Protein AF-A0A6I6DJ86-F1 (afdb_monomer_lite)

Organism: NCBI:txid2293317

Structure (mmCIF, N/CA/C/O backbone):
data_AF-A0A6I6DJ86-F1
#
_entry.id   AF-A0A6I6DJ86-F1
#
loop_
_atom_site.group_PDB
_atom_site.id
_atom_site.type_symbol
_atom_site.label_atom_id
_atom_site.label_alt_id
_atom_site.label_comp_id
_atom_site.label_asym_id
_atom_site.label_entity_id
_atom_site.label_seq_id
_atom_site.pdbx_PDB_ins_code
_atom_site.Cartn_x
_atom_site.Cartn_y
_atom_site.Cartn_z
_atom_site.occupancy
_atom_site.B_iso_or_equiv
_atom_site.auth_seq_id
_atom_site.auth_comp_id
_atom_site.auth_asym_id
_atom_site.auth_atom_id
_atom_site.pdbx_PDB_model_num
ATOM 1 N N . MET A 1 1 ? 23.741 -15.779 70.678 1.00 42.25 1 MET A N 1
ATOM 2 C CA . MET A 1 1 ? 23.681 -15.928 69.210 1.00 42.25 1 MET A CA 1
ATOM 3 C C . MET A 1 1 ? 22.698 -14.872 68.722 1.00 42.25 1 MET A C 1
ATOM 5 O O . MET A 1 1 ? 21.528 -14.976 69.059 1.00 42.25 1 MET A O 1
ATOM 9 N N . GLN A 1 2 ? 23.180 -13.781 68.122 1.00 41.78 2 GLN A N 1
ATOM 10 C CA . GLN A 1 2 ? 22.311 -12.721 67.593 1.00 41.78 2 GLN A CA 1
ATOM 11 C C . GLN A 1 2 ? 21.760 -13.195 66.244 1.00 41.78 2 GLN A C 1
ATOM 13 O O . GLN A 1 2 ? 22.535 -13.585 65.374 1.00 41.78 2 GLN A O 1
ATOM 18 N N . ILE A 1 3 ? 20.435 -13.225 66.109 1.00 53.03 3 ILE A N 1
ATOM 19 C CA . ILE A 1 3 ? 19.752 -13.490 64.839 1.00 53.03 3 ILE A CA 1
ATOM 20 C C . ILE A 1 3 ? 19.872 -12.190 64.032 1.00 53.03 3 ILE A C 1
ATOM 22 O O . ILE A 1 3 ? 19.485 -11.149 64.567 1.00 53.03 3 ILE A O 1
ATOM 26 N N . PRO A 1 4 ? 20.442 -12.191 62.816 1.00 52.38 4 PRO A N 1
ATOM 27 C CA . PRO A 1 4 ? 20.501 -10.973 62.023 1.00 52.38 4 PRO A CA 1
ATOM 28 C C . PRO A 1 4 ? 19.067 -10.568 61.675 1.00 52.38 4 PRO A C 1
ATOM 30 O O . PRO A 1 4 ? 18.260 -11.422 61.298 1.00 52.38 4 PRO A O 1
ATOM 33 N N . GLU A 1 5 ? 18.735 -9.286 61.838 1.00 57.62 5 GLU A N 1
ATOM 34 C CA . GLU A 1 5 ? 17.448 -8.764 61.383 1.00 57.62 5 GLU A CA 1
ATOM 35 C C . GLU A 1 5 ? 17.280 -9.106 59.902 1.00 57.62 5 GLU A C 1
ATOM 37 O O . GLU A 1 5 ? 18.139 -8.805 59.069 1.00 57.62 5 GLU A O 1
ATOM 42 N N . ALA A 1 6 ? 16.180 -9.785 59.579 1.00 57.53 6 ALA A N 1
ATOM 43 C CA . ALA A 1 6 ? 15.780 -9.988 58.203 1.00 57.53 6 ALA A CA 1
ATOM 44 C C . ALA A 1 6 ? 15.482 -8.604 57.619 1.00 57.53 6 ALA A C 1
ATOM 46 O O . ALA A 1 6 ? 14.417 -8.040 57.870 1.00 57.53 6 ALA A O 1
ATOM 47 N N . ASN A 1 7 ? 16.442 -8.048 56.878 1.00 61.56 7 ASN A N 1
ATOM 48 C CA . ASN A 1 7 ? 16.256 -6.852 56.066 1.00 61.56 7 ASN A CA 1
ATOM 49 C C . ASN A 1 7 ? 15.160 -7.153 55.036 1.00 61.56 7 ASN A C 1
ATOM 51 O O . ASN A 1 7 ? 15.430 -7.658 53.946 1.00 61.56 7 ASN A O 1
ATOM 55 N N . GLY A 1 8 ? 13.906 -6.917 55.424 1.00 62.72 8 GLY A N 1
ATOM 56 C CA . GLY A 1 8 ? 12.747 -7.076 54.561 1.00 62.72 8 GLY A CA 1
ATOM 57 C C . GLY A 1 8 ? 12.906 -6.205 53.321 1.00 62.72 8 GLY A C 1
ATOM 58 O O . GLY A 1 8 ? 13.442 -5.098 53.404 1.00 62.72 8 GLY A O 1
ATOM 59 N N . VAL A 1 9 ? 12.457 -6.719 52.174 1.00 69.81 9 VAL A N 1
ATOM 60 C CA . VAL A 1 9 ? 12.507 -6.021 50.884 1.00 69.81 9 VAL A CA 1
ATOM 61 C C . VAL A 1 9 ? 11.988 -4.588 51.070 1.00 69.81 9 VAL A C 1
ATOM 63 O O . VAL A 1 9 ? 10.835 -4.409 51.480 1.00 69.81 9 VAL A O 1
ATOM 66 N N . PRO A 1 10 ? 12.820 -3.560 50.823 1.00 77.81 10 PRO A N 1
ATOM 67 C CA . PRO A 1 10 ? 12.421 -2.180 51.026 1.00 77.81 10 PRO A CA 1
ATOM 68 C C . PRO A 1 10 ? 11.150 -1.837 50.248 1.00 77.81 10 PRO A C 1
ATOM 70 O O . PRO A 1 10 ? 11.055 -2.097 49.051 1.00 77.81 10 PRO A O 1
ATOM 73 N N . LYS A 1 11 ? 10.175 -1.203 50.909 1.00 74.00 11 LYS A N 1
ATOM 74 C CA . LYS A 1 11 ? 8.868 -0.878 50.305 1.00 74.00 11 LYS A CA 1
ATOM 75 C C . LYS A 1 11 ? 8.971 -0.021 49.033 1.00 74.00 11 LYS A C 1
ATOM 77 O O . LYS A 1 11 ? 8.081 -0.084 48.193 1.00 74.00 11 LYS A O 1
ATOM 82 N N . PHE A 1 12 ? 10.062 0.731 48.860 1.00 80.81 12 PHE A N 1
ATOM 83 C CA . PHE A 1 12 ? 10.316 1.507 47.642 1.00 80.81 12 PHE A CA 1
ATOM 84 C C . PHE A 1 12 ? 10.561 0.625 46.406 1.00 80.81 12 PHE A C 1
ATOM 86 O O . PHE A 1 12 ? 10.317 1.081 45.296 1.00 80.81 12 PHE A O 1
ATOM 93 N N . ILE A 1 13 ? 10.985 -0.636 46.576 1.00 81.00 13 ILE A N 1
ATOM 94 C CA . ILE A 1 13 ? 11.173 -1.575 45.460 1.00 81.00 13 ILE A CA 1
ATOM 95 C C . ILE A 1 13 ? 9.835 -1.882 44.787 1.00 81.00 13 ILE A C 1
ATOM 97 O O . ILE A 1 13 ? 9.776 -1.915 43.565 1.00 81.00 13 ILE A O 1
ATOM 101 N N . PHE A 1 14 ? 8.744 -2.013 45.548 1.00 81.31 14 PHE A N 1
ATOM 102 C CA . PHE A 1 14 ? 7.407 -2.164 44.963 1.00 81.31 14 PHE A CA 1
ATOM 103 C C . PHE A 1 14 ? 6.999 -0.937 44.141 1.00 81.31 14 PHE A C 1
ATOM 105 O O . PHE A 1 14 ? 6.400 -1.080 43.082 1.00 81.31 14 PHE A O 1
ATOM 112 N N . LEU A 1 15 ? 7.379 0.260 44.591 1.00 83.50 15 LEU A N 1
ATOM 113 C CA . LEU A 1 15 ? 7.117 1.512 43.882 1.00 83.50 15 LEU A CA 1
ATOM 114 C C . LEU A 1 15 ? 7.913 1.585 42.565 1.00 83.50 15 LEU A C 1
ATOM 116 O O . LEU A 1 15 ? 7.358 1.962 41.537 1.00 83.50 15 LEU A O 1
ATOM 120 N N . ILE A 1 16 ? 9.175 1.138 42.573 1.00 85.44 16 ILE A N 1
ATOM 121 C CA . ILE A 1 16 ? 10.004 1.005 41.364 1.00 85.44 16 ILE A CA 1
ATOM 122 C C . ILE A 1 16 ? 9.420 -0.043 40.410 1.00 85.44 16 ILE A C 1
ATOM 124 O O . ILE A 1 16 ? 9.312 0.232 39.226 1.00 85.44 16 ILE A O 1
ATOM 128 N N . ILE A 1 17 ? 9.000 -1.213 40.903 1.00 84.12 17 ILE A N 1
ATOM 129 C CA . ILE A 1 17 ? 8.396 -2.264 40.067 1.00 84.12 17 ILE A CA 1
ATOM 130 C C . ILE A 1 17 ? 7.137 -1.744 39.366 1.00 84.12 17 ILE A C 1
ATOM 132 O O . ILE A 1 17 ? 6.987 -1.953 38.167 1.00 84.12 17 ILE A O 1
ATOM 136 N N . ILE A 1 18 ? 6.261 -1.037 40.087 1.00 86.38 18 ILE A N 1
ATOM 137 C CA . ILE A 1 18 ? 5.053 -0.437 39.505 1.00 86.38 18 ILE A CA 1
ATOM 138 C C . ILE A 1 18 ? 5.423 0.604 38.440 1.00 86.38 18 ILE A C 1
ATOM 140 O O . ILE A 1 18 ? 4.842 0.584 37.360 1.00 86.38 18 ILE A O 1
ATOM 144 N N . LEU A 1 19 ? 6.407 1.471 38.702 1.00 87.50 19 LEU A N 1
ATOM 145 C CA . LEU A 1 19 ? 6.888 2.458 37.726 1.00 87.50 19 LEU A CA 1
ATOM 146 C C . LEU A 1 19 ? 7.493 1.807 36.478 1.00 87.50 19 LEU A C 1
ATOM 148 O O . LEU A 1 19 ? 7.203 2.242 35.368 1.00 87.50 19 LEU A O 1
ATOM 152 N N . THR A 1 20 ? 8.293 0.753 36.636 1.00 82.56 20 THR A N 1
ATOM 153 C CA . THR A 1 20 ? 8.882 0.024 35.508 1.00 82.56 20 THR A CA 1
ATOM 154 C C . THR A 1 20 ? 7.807 -0.695 34.700 1.00 82.56 20 THR A C 1
ATOM 156 O O . THR A 1 20 ? 7.826 -0.613 33.479 1.00 82.56 20 THR A O 1
ATOM 159 N N . LEU A 1 21 ? 6.838 -1.348 35.350 1.00 84.88 21 LEU A N 1
ATOM 160 C CA . LEU A 1 21 ? 5.718 -2.002 34.664 1.00 84.88 21 LEU A CA 1
ATOM 161 C C . LEU A 1 21 ? 4.846 -0.990 33.919 1.00 84.88 21 LEU A C 1
ATOM 163 O O . LEU A 1 21 ? 4.494 -1.233 32.770 1.00 84.88 21 LEU A O 1
ATOM 167 N N . ALA A 1 22 ? 4.547 0.158 34.531 1.00 79.69 22 ALA A N 1
ATOM 168 C CA . ALA A 1 22 ? 3.825 1.240 33.870 1.00 79.69 22 ALA A CA 1
ATOM 169 C C . ALA A 1 22 ? 4.616 1.806 32.679 1.00 79.69 22 ALA A C 1
ATOM 171 O O . ALA A 1 22 ? 4.036 2.060 31.626 1.00 79.69 22 ALA A O 1
ATOM 172 N N . GLY A 1 23 ? 5.938 1.949 32.811 1.00 76.31 23 GLY A N 1
ATOM 173 C CA . GLY A 1 23 ? 6.821 2.377 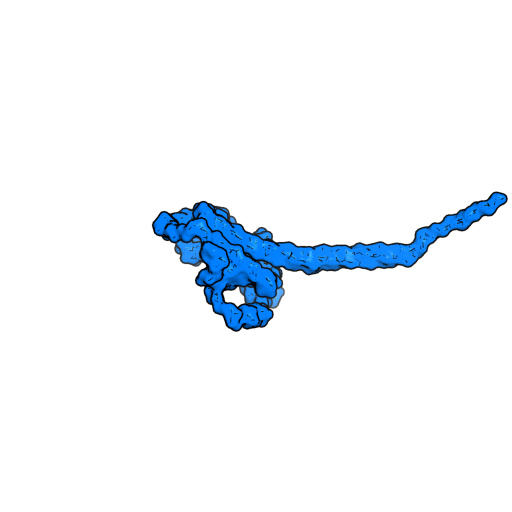31.726 1.00 76.31 23 GLY A CA 1
ATOM 174 C C . GLY A 1 23 ? 6.873 1.375 30.573 1.00 76.31 23 GLY A C 1
ATOM 175 O O . GLY A 1 23 ? 6.744 1.774 29.422 1.00 76.31 23 GLY A O 1
ATOM 176 N N . MET A 1 24 ? 6.993 0.078 30.870 1.00 72.75 24 MET A N 1
ATOM 177 C CA . MET A 1 24 ? 6.983 -0.990 29.863 1.00 72.75 24 MET A CA 1
ATOM 178 C C . MET A 1 24 ? 5.624 -1.105 29.173 1.00 72.75 24 MET A C 1
ATOM 180 O O . MET A 1 24 ? 5.586 -1.239 27.957 1.00 72.75 24 MET A O 1
ATOM 184 N N . PHE A 1 25 ? 4.524 -1.004 29.925 1.00 74.19 25 PHE A N 1
ATOM 185 C CA . PHE A 1 25 ? 3.177 -0.971 29.359 1.00 74.19 25 PHE A CA 1
ATOM 186 C C . PHE A 1 25 ? 3.021 0.229 28.426 1.00 74.19 25 PHE A C 1
ATOM 188 O O . PHE A 1 25 ? 2.696 0.055 27.266 1.00 74.19 25 PHE A O 1
ATOM 195 N N . THR A 1 26 ? 3.354 1.438 28.883 1.00 68.31 26 THR A N 1
ATOM 196 C CA . THR A 1 26 ? 3.258 2.647 28.046 1.00 68.31 26 THR A CA 1
ATOM 197 C C . THR A 1 26 ? 4.132 2.540 26.791 1.00 68.31 26 THR A C 1
ATOM 199 O O . THR A 1 26 ? 3.701 2.913 25.706 1.00 68.31 26 THR A O 1
ATOM 202 N N . TYR A 1 27 ? 5.347 2.003 26.915 1.00 68.00 27 TYR A N 1
ATOM 203 C CA . TYR A 1 27 ? 6.234 1.792 25.774 1.00 68.00 27 TYR A CA 1
ATOM 204 C C . TYR A 1 27 ? 5.640 0.804 24.760 1.00 68.00 27 TYR A C 1
ATOM 206 O O . TYR A 1 27 ? 5.561 1.125 23.578 1.00 68.00 27 TYR A O 1
ATOM 214 N N . ALA A 1 28 ? 5.163 -0.351 25.226 1.00 58.12 28 ALA A N 1
ATOM 215 C CA . ALA A 1 28 ? 4.562 -1.369 24.370 1.00 58.12 28 ALA A CA 1
ATOM 216 C C . ALA A 1 28 ? 3.297 -0.852 23.667 1.00 58.12 28 ALA A C 1
ATOM 218 O O . ALA A 1 28 ? 3.161 -0.977 22.455 1.00 58.12 28 ALA A O 1
ATOM 219 N N . THR A 1 29 ? 2.392 -0.220 24.416 1.00 60.44 29 THR A N 1
ATOM 220 C CA . THR A 1 29 ? 1.084 0.186 23.891 1.00 60.44 29 THR A CA 1
ATOM 221 C C . THR A 1 29 ? 1.164 1.388 22.949 1.00 60.44 29 THR A C 1
ATOM 223 O O . THR A 1 29 ? 0.339 1.493 22.051 1.00 60.44 29 THR A O 1
ATOM 226 N N . TYR A 1 30 ? 2.127 2.300 23.133 1.00 61.59 30 TYR A N 1
ATOM 227 C CA . TYR A 1 30 ? 2.170 3.551 22.360 1.00 61.59 30 TYR A CA 1
ATOM 228 C C . TYR A 1 30 ? 3.361 3.677 21.407 1.00 61.59 30 TYR A C 1
ATOM 230 O O . TYR A 1 30 ? 3.206 4.266 20.341 1.00 61.59 30 TYR A O 1
ATOM 238 N N . PHE A 1 31 ? 4.548 3.176 21.763 1.00 62.09 31 PHE A N 1
ATOM 239 C CA . PHE A 1 31 ? 5.745 3.335 20.925 1.00 62.09 31 PHE A CA 1
ATOM 240 C C . PHE A 1 31 ? 5.976 2.144 20.003 1.00 62.09 31 PHE A C 1
ATOM 242 O O . PHE A 1 31 ? 6.335 2.348 18.845 1.00 62.09 31 PHE A O 1
ATOM 249 N N . ASP A 1 32 ? 5.760 0.925 20.495 1.00 65.19 32 ASP A N 1
ATOM 250 C CA . ASP A 1 32 ? 5.871 -0.274 19.662 1.00 65.19 32 ASP A CA 1
ATOM 251 C C . ASP A 1 32 ? 4.731 -0.312 18.641 1.00 65.19 32 ASP A C 1
ATOM 253 O O . ASP A 1 32 ? 5.001 -0.424 17.454 1.00 65.19 32 ASP A O 1
ATOM 257 N N . ASN A 1 33 ? 3.481 -0.079 19.062 1.00 65.88 33 ASN A N 1
ATOM 258 C CA . ASN A 1 33 ? 2.332 -0.084 18.146 1.00 65.88 33 ASN A CA 1
ATOM 259 C C . ASN A 1 33 ? 2.463 0.935 17.003 1.00 65.88 33 ASN A C 1
ATOM 261 O O . ASN A 1 33 ? 2.352 0.548 15.847 1.00 65.88 33 ASN A O 1
ATOM 265 N N . LYS A 1 34 ? 2.821 2.196 17.287 1.00 70.44 34 LYS A N 1
ATOM 266 C CA . LYS A 1 34 ? 2.981 3.217 16.233 1.00 70.44 34 LYS A CA 1
ATOM 267 C C . LYS A 1 34 ? 4.117 2.911 15.257 1.00 70.44 34 LYS A C 1
ATOM 269 O O . LYS A 1 34 ? 4.019 3.223 14.072 1.00 70.44 34 LYS A O 1
ATOM 274 N N . GLN A 1 35 ? 5.214 2.324 15.741 1.00 77.06 35 GLN A N 1
ATOM 275 C CA . GLN A 1 35 ? 6.290 1.882 14.853 1.00 77.06 35 GLN A CA 1
ATOM 276 C C . GLN A 1 35 ? 5.895 0.640 14.057 1.00 77.06 35 GLN A C 1
ATOM 278 O O . GLN A 1 35 ? 6.247 0.545 12.886 1.00 77.06 35 GLN A O 1
ATOM 283 N N . VAL A 1 36 ? 5.146 -0.283 14.658 1.00 82.69 36 VAL A N 1
ATOM 284 C CA . VAL A 1 36 ? 4.611 -1.462 13.975 1.00 82.69 36 VAL A CA 1
ATOM 285 C C . VAL A 1 36 ? 3.646 -1.042 12.870 1.00 82.69 36 VAL A C 1
ATOM 287 O O . VAL A 1 36 ? 3.823 -1.483 11.743 1.00 82.69 36 VAL A O 1
ATOM 290 N N . GLU A 1 37 ? 2.686 -0.160 13.144 1.00 85.81 37 GLU A N 1
ATOM 291 C CA . GLU A 1 37 ? 1.752 0.391 12.149 1.00 85.81 37 GLU A CA 1
ATOM 292 C C . GLU A 1 37 ? 2.500 1.037 10.986 1.00 85.81 37 GLU A C 1
ATOM 294 O O . GLU A 1 37 ? 2.279 0.679 9.835 1.00 85.81 37 GLU A O 1
ATOM 299 N N . LYS A 1 38 ? 3.484 1.891 11.290 1.00 89.88 38 LYS A N 1
ATOM 300 C CA . LYS A 1 38 ? 4.342 2.511 10.276 1.00 89.88 38 LYS A CA 1
ATOM 301 C C . LYS A 1 38 ? 5.021 1.473 9.394 1.00 89.88 38 LYS A C 1
ATOM 303 O O . LYS A 1 38 ? 4.910 1.542 8.178 1.00 89.88 38 LYS A O 1
ATOM 308 N N . VAL A 1 39 ? 5.690 0.495 9.998 1.00 92.00 39 VAL A N 1
ATOM 309 C CA . VAL A 1 39 ? 6.376 -0.561 9.247 1.00 92.00 39 VAL A CA 1
ATOM 310 C C . VAL A 1 39 ? 5.388 -1.363 8.398 1.00 92.00 39 VAL A C 1
ATOM 312 O O . VAL A 1 39 ? 5.728 -1.728 7.281 1.00 92.00 39 VAL A O 1
ATOM 315 N N . ARG A 1 40 ? 4.166 -1.617 8.880 1.00 93.75 40 ARG A N 1
ATOM 316 C CA . ARG A 1 40 ? 3.133 -2.337 8.118 1.00 93.75 40 ARG A CA 1
ATOM 317 C C . ARG A 1 40 ? 2.657 -1.543 6.901 1.00 93.75 40 ARG A C 1
ATOM 319 O O . ARG A 1 40 ? 2.560 -2.127 5.824 1.00 93.75 40 ARG A O 1
ATOM 326 N N . SER A 1 41 ? 2.408 -0.244 7.048 1.00 95.25 41 SER A N 1
ATOM 327 C CA . SER A 1 41 ? 1.997 0.624 5.938 1.00 95.25 41 SER A CA 1
ATOM 328 C C . SER A 1 41 ? 3.099 0.737 4.882 1.00 95.25 41 SER A C 1
ATOM 330 O O . SER A 1 41 ? 2.845 0.560 3.693 1.00 95.25 41 SER A O 1
ATOM 332 N N . GLU A 1 42 ? 4.349 0.926 5.312 1.00 97.00 42 GLU A N 1
ATOM 333 C CA . GLU A 1 42 ? 5.516 0.941 4.418 1.00 97.00 42 GLU A CA 1
ATOM 334 C C . GLU A 1 42 ? 5.733 -0.421 3.734 1.00 97.00 42 GLU A C 1
ATOM 336 O O . GLU A 1 42 ? 6.078 -0.486 2.553 1.00 97.00 42 GLU A O 1
ATOM 341 N N . GLN A 1 43 ? 5.491 -1.524 4.449 1.00 94.69 43 GLN A N 1
ATOM 342 C CA . GLN A 1 43 ? 5.593 -2.872 3.895 1.00 94.69 43 GLN A CA 1
ATOM 343 C C . GLN A 1 43 ? 4.534 -3.132 2.822 1.00 94.69 43 GLN A C 1
ATOM 345 O O . GLN A 1 43 ? 4.865 -3.755 1.821 1.00 94.69 43 GLN A O 1
ATOM 350 N N . SER A 1 44 ? 3.305 -2.627 2.974 1.00 95.94 44 SER A N 1
ATOM 351 C CA . SER A 1 44 ? 2.257 -2.803 1.958 1.00 95.94 44 SER A CA 1
ATOM 352 C C . SER A 1 44 ? 2.662 -2.209 0.601 1.00 95.94 44 SER A C 1
ATOM 354 O O . SER A 1 44 ? 2.431 -2.834 -0.434 1.00 95.94 44 SER A O 1
ATOM 356 N N . ILE A 1 45 ? 3.365 -1.068 0.594 1.00 97.75 45 ILE A N 1
ATOM 357 C CA . ILE A 1 45 ? 3.930 -0.482 -0.634 1.00 97.75 45 ILE A CA 1
ATOM 358 C C . ILE A 1 45 ? 5.004 -1.390 -1.235 1.00 97.75 45 ILE A C 1
ATOM 360 O O . ILE A 1 45 ? 4.985 -1.682 -2.432 1.00 97.75 45 ILE A O 1
ATOM 364 N N . ASN A 1 46 ? 5.929 -1.871 -0.404 1.00 95.94 46 ASN A N 1
ATOM 365 C CA . ASN A 1 46 ? 6.991 -2.763 -0.862 1.00 95.94 46 ASN A CA 1
ATOM 366 C C . ASN A 1 46 ? 6.438 -4.077 -1.424 1.00 95.94 46 ASN A C 1
ATOM 368 O O . ASN A 1 46 ? 6.909 -4.531 -2.467 1.00 95.94 46 ASN A O 1
ATOM 372 N N . ASP A 1 47 ? 5.440 -4.669 -0.769 1.00 96.38 47 ASP A N 1
ATOM 373 C CA . ASP A 1 47 ? 4.790 -5.905 -1.204 1.00 96.38 47 ASP A CA 1
ATOM 374 C C . ASP A 1 47 ? 4.044 -5.692 -2.523 1.00 96.38 47 ASP A C 1
ATOM 376 O O . ASP A 1 47 ? 4.197 -6.498 -3.441 1.00 96.38 47 ASP A O 1
ATOM 380 N N . PHE A 1 48 ? 3.315 -4.578 -2.661 1.00 97.50 48 PHE A N 1
ATOM 381 C CA . PHE A 1 48 ? 2.627 -4.210 -3.897 1.00 97.50 48 PHE A CA 1
ATOM 382 C C . PHE A 1 48 ? 3.593 -4.097 -5.082 1.00 97.50 48 PHE A C 1
ATOM 384 O O . PHE A 1 48 ? 3.413 -4.784 -6.088 1.00 97.50 48 PHE A O 1
ATOM 391 N N . TYR A 1 49 ? 4.645 -3.278 -4.975 1.00 95.44 49 TYR A N 1
ATOM 392 C CA . TYR A 1 49 ? 5.570 -3.075 -6.093 1.00 95.44 49 TYR A CA 1
ATOM 393 C C . TYR A 1 49 ? 6.450 -4.290 -6.357 1.00 95.44 49 TYR A C 1
ATOM 395 O O . TYR A 1 49 ? 6.693 -4.625 -7.515 1.00 95.44 49 TYR A O 1
ATOM 403 N N . SER A 1 50 ? 6.881 -5.001 -5.312 1.00 93.56 50 SER A N 1
ATOM 404 C CA . SER A 1 50 ? 7.609 -6.260 -5.490 1.00 93.56 50 SER A CA 1
ATOM 405 C C . SER A 1 50 ? 6.754 -7.273 -6.244 1.00 93.56 50 SER A C 1
ATOM 407 O O . SER A 1 50 ? 7.247 -7.914 -7.170 1.00 93.56 50 SER A O 1
ATOM 409 N N . ALA A 1 51 ? 5.474 -7.404 -5.898 1.00 95.62 51 ALA A N 1
ATOM 410 C CA . ALA A 1 51 ? 4.550 -8.272 -6.614 1.00 95.62 51 ALA A CA 1
ATOM 411 C C . ALA A 1 51 ? 4.335 -7.806 -8.058 1.00 95.62 51 ALA A C 1
ATOM 413 O O . ALA A 1 51 ? 4.464 -8.606 -8.984 1.00 95.62 51 ALA A O 1
ATOM 414 N N . TYR A 1 52 ? 4.110 -6.508 -8.267 1.00 94.31 52 TYR A N 1
ATOM 415 C CA . TYR A 1 52 ? 3.908 -5.922 -9.590 1.00 94.31 52 TYR A CA 1
ATOM 416 C C . TYR A 1 52 ? 5.109 -6.161 -10.515 1.00 94.31 52 TYR A C 1
ATOM 418 O O . TYR A 1 52 ? 4.948 -6.655 -11.632 1.00 94.31 52 TYR A O 1
ATOM 426 N N . PHE A 1 53 ? 6.332 -5.920 -10.033 1.00 91.81 53 PHE A N 1
ATOM 427 C CA . PHE A 1 53 ? 7.556 -6.163 -10.802 1.00 91.81 53 PHE A CA 1
ATOM 428 C C . PHE A 1 53 ? 7.783 -7.647 -11.112 1.00 91.81 53 PHE A C 1
ATOM 430 O O . PHE A 1 53 ? 8.352 -7.979 -12.152 1.00 91.81 53 PHE A O 1
ATOM 437 N N . ASN A 1 54 ? 7.302 -8.543 -10.246 1.00 92.00 54 ASN A N 1
ATOM 438 C CA . ASN A 1 54 ? 7.355 -9.990 -10.452 1.00 92.00 54 ASN A CA 1
ATOM 439 C C . ASN A 1 54 ? 6.135 -10.556 -11.202 1.00 92.00 54 ASN A C 1
ATOM 441 O O . ASN A 1 54 ? 6.063 -11.771 -11.389 1.00 92.00 54 ASN A O 1
ATOM 445 N N . LYS A 1 55 ? 5.204 -9.702 -11.655 1.00 93.06 55 LYS A N 1
ATOM 446 C CA . LYS A 1 55 ? 3.935 -10.093 -12.293 1.00 93.06 55 LYS A CA 1
ATOM 447 C C . LYS A 1 55 ? 3.069 -11.026 -11.426 1.00 93.06 55 LYS A C 1
ATOM 449 O O . LYS A 1 55 ? 2.304 -11.834 -11.948 1.00 93.06 55 LYS A O 1
ATOM 454 N N . ASP A 1 56 ? 3.189 -10.919 -10.104 1.00 95.19 56 ASP A N 1
ATOM 455 C CA . ASP A 1 56 ? 2.326 -11.599 -9.135 1.00 95.19 56 ASP A CA 1
ATOM 456 C C . ASP A 1 56 ? 1.065 -10.757 -8.897 1.00 95.19 56 ASP A C 1
ATOM 458 O O . ASP A 1 56 ? 0.930 -10.037 -7.905 1.00 95.19 56 ASP A O 1
ATOM 462 N N . TYR A 1 57 ? 0.151 -10.797 -9.865 1.00 95.94 57 TYR A N 1
ATOM 463 C CA . TYR A 1 57 ? -1.029 -9.935 -9.858 1.00 95.94 57 TYR A CA 1
ATOM 464 C C . TYR A 1 57 ? -2.047 -10.290 -8.765 1.00 95.94 57 TYR A C 1
ATOM 466 O O . TYR A 1 57 ? -2.831 -9.428 -8.376 1.00 95.94 57 TYR A O 1
ATOM 474 N N . GLU A 1 58 ? -1.994 -11.506 -8.215 1.00 96.25 58 GLU A N 1
ATOM 475 C CA . GLU A 1 58 ? -2.781 -11.893 -7.039 1.00 96.25 58 GLU A CA 1
ATOM 476 C C . GLU A 1 58 ? -2.317 -11.107 -5.808 1.00 96.25 58 GLU A C 1
ATOM 478 O O . GLU A 1 58 ? -3.129 -10.486 -5.120 1.00 96.25 58 GLU A O 1
ATOM 483 N N . THR A 1 59 ? -1.004 -11.036 -5.568 1.00 96.38 59 THR A N 1
ATOM 484 C CA . THR A 1 59 ? -0.459 -10.227 -4.469 1.00 96.38 59 THR A CA 1
ATOM 485 C C . THR A 1 59 ? -0.635 -8.723 -4.714 1.00 96.38 59 THR A C 1
ATOM 487 O O . THR A 1 59 ? -0.890 -7.984 -3.759 1.00 96.38 59 THR A O 1
ATOM 490 N N . VAL A 1 60 ? -0.563 -8.255 -5.967 1.00 96.50 60 VAL A N 1
ATOM 491 C CA . VAL A 1 60 ? -0.889 -6.858 -6.331 1.00 96.50 60 VAL A CA 1
ATOM 492 C C . VAL A 1 60 ? -2.328 -6.534 -5.938 1.00 96.50 60 VAL A C 1
ATOM 494 O O . VAL A 1 60 ? -2.552 -5.613 -5.153 1.00 96.50 60 VAL A O 1
ATOM 497 N N . ALA A 1 61 ? -3.292 -7.316 -6.431 1.00 96.88 61 ALA A N 1
ATOM 498 C CA . ALA A 1 61 ? -4.707 -7.138 -6.127 1.00 96.88 61 ALA A CA 1
ATOM 499 C C . ALA A 1 61 ? -4.965 -7.236 -4.620 1.00 96.88 61 ALA A C 1
ATOM 501 O O . ALA A 1 61 ? -5.674 -6.411 -4.053 1.00 96.88 61 ALA A O 1
ATOM 502 N N . ASN A 1 62 ? -4.319 -8.177 -3.931 1.00 96.38 62 ASN A N 1
ATOM 503 C CA . ASN A 1 62 ? -4.473 -8.315 -2.493 1.00 96.38 62 ASN A CA 1
ATOM 504 C C . ASN A 1 62 ? -3.928 -7.109 -1.713 1.00 96.38 62 ASN A C 1
ATOM 506 O O . ASN A 1 62 ? -4.421 -6.867 -0.623 1.00 96.38 62 ASN A O 1
ATOM 510 N N . ASN A 1 63 ? -2.955 -6.344 -2.213 1.00 97.25 63 ASN A N 1
ATOM 511 C CA . ASN A 1 63 ? -2.474 -5.130 -1.533 1.00 97.25 63 ASN A CA 1
ATOM 512 C C . ASN A 1 63 ? -3.339 -3.890 -1.794 1.00 97.25 63 ASN A C 1
ATOM 514 O O . ASN A 1 63 ? -3.196 -2.886 -1.096 1.00 97.25 63 ASN A O 1
ATOM 518 N N . LEU A 1 64 ? -4.265 -3.963 -2.747 1.00 97.38 64 LEU A N 1
ATOM 519 C CA . LEU A 1 64 ? -5.214 -2.899 -3.038 1.00 97.38 64 LEU A CA 1
ATOM 520 C C . LEU A 1 64 ? -6.459 -3.010 -2.142 1.00 97.38 64 LEU A C 1
ATOM 522 O O . LEU A 1 64 ? -6.850 -4.086 -1.667 1.00 97.38 64 LEU A O 1
ATOM 526 N N . SER A 1 65 ? -7.083 -1.863 -1.890 1.00 97.19 65 SER A N 1
ATOM 527 C CA . SER A 1 65 ? -8.384 -1.781 -1.227 1.00 97.19 65 SER A CA 1
ATOM 528 C C . SER A 1 65 ? -9.492 -2.283 -2.154 1.00 97.19 65 SER A C 1
ATOM 530 O O . SER A 1 65 ? -9.476 -1.996 -3.355 1.00 97.19 65 SER A O 1
ATOM 532 N N . VAL A 1 66 ? -10.517 -2.944 -1.601 1.00 95.75 66 VAL A N 1
ATOM 533 C CA . VAL A 1 66 ? -11.721 -3.316 -2.376 1.00 95.75 66 VAL A CA 1
ATOM 534 C C . VAL A 1 66 ? -12.431 -2.099 -2.987 1.00 95.75 66 VAL A C 1
ATOM 536 O O . VAL A 1 66 ? -13.030 -2.189 -4.061 1.00 95.75 66 VAL A O 1
ATOM 539 N N . PHE A 1 67 ? -12.307 -0.926 -2.361 1.00 94.81 67 PHE A N 1
ATOM 540 C CA . PHE A 1 67 ? -12.860 0.339 -2.856 1.00 94.81 67 PHE A CA 1
ATOM 541 C C . PHE A 1 67 ? -12.101 0.891 -4.066 1.00 94.81 67 PHE A C 1
ATOM 543 O O . PHE A 1 67 ? -12.670 1.604 -4.895 1.00 94.81 67 PHE A O 1
ATOM 550 N N . TRP A 1 68 ? -10.813 0.566 -4.183 1.00 93.88 68 TRP A N 1
ATOM 551 C CA . TRP A 1 68 ? -10.027 0.891 -5.368 1.00 93.88 68 TRP A CA 1
ATOM 552 C C . TRP A 1 68 ? -10.292 -0.124 -6.481 1.00 93.88 68 TRP A C 1
ATOM 554 O O . TRP A 1 68 ? -10.586 0.256 -7.613 1.00 93.88 68 TRP A O 1
ATOM 564 N N . ILE A 1 69 ? -10.269 -1.414 -6.138 1.00 92.31 69 ILE A N 1
ATOM 565 C CA . ILE A 1 69 ? -10.468 -2.531 -7.068 1.00 92.31 69 ILE A CA 1
ATOM 566 C C . ILE A 1 69 ? -11.833 -2.467 -7.763 1.00 92.31 69 ILE A C 1
ATOM 568 O O . ILE A 1 69 ? -11.916 -2.628 -8.979 1.00 92.31 69 ILE A O 1
ATOM 572 N N . SER A 1 70 ? -12.902 -2.186 -7.016 1.00 91.62 70 SER A N 1
ATOM 573 C CA . SER A 1 70 ? -14.272 -2.120 -7.553 1.00 91.62 70 SER A CA 1
ATOM 574 C C . SER A 1 70 ? -14.449 -1.096 -8.681 1.00 91.62 70 SER A C 1
ATOM 576 O O . SER A 1 70 ? -15.372 -1.220 -9.483 1.00 91.62 70 SER A O 1
ATOM 578 N N . ARG A 1 71 ? -13.533 -0.126 -8.830 1.00 87.88 71 ARG A N 1
ATOM 579 C CA . ARG A 1 71 ? -13.513 0.818 -9.963 1.00 87.88 71 ARG A CA 1
ATOM 580 C C . ARG A 1 71 ? -13.264 0.123 -11.310 1.00 87.88 71 ARG A C 1
ATOM 582 O O . ARG A 1 71 ? -13.641 0.671 -12.345 1.00 87.88 71 ARG A O 1
ATOM 589 N N . PHE A 1 72 ? -12.649 -1.060 -11.297 1.00 85.56 72 PHE A N 1
ATOM 590 C CA . PHE A 1 72 ? -12.350 -1.874 -12.480 1.00 85.56 72 PHE A CA 1
ATOM 591 C C . PHE A 1 72 ? -13.360 -2.999 -12.713 1.00 85.56 72 PHE A C 1
ATOM 593 O O . PHE A 1 72 ? -13.364 -3.581 -13.796 1.00 85.56 72 PHE A O 1
ATOM 600 N N . LEU A 1 73 ? -14.220 -3.275 -11.729 1.00 91.56 73 LEU A N 1
ATOM 601 C CA . LEU A 1 73 ? -15.177 -4.376 -11.751 1.00 91.56 73 LEU A CA 1
ATOM 602 C C . LEU A 1 73 ? -16.614 -3.816 -11.704 1.00 91.56 73 LEU A C 1
ATOM 604 O O . LEU A 1 73 ? -17.223 -3.723 -10.631 1.00 91.56 73 LEU A O 1
ATOM 608 N N . PRO A 1 74 ? -17.161 -3.359 -12.850 1.00 88.31 74 PRO A N 1
ATOM 609 C CA . PRO A 1 74 ? -18.463 -2.691 -12.919 1.00 88.31 74 PRO A CA 1
ATOM 610 C C . PRO A 1 74 ? -19.640 -3.521 -12.380 1.00 88.31 74 PRO A C 1
ATOM 612 O O . PRO A 1 74 ? -20.662 -2.950 -12.000 1.00 88.31 74 PRO A O 1
ATOM 615 N N . GLU A 1 75 ? -19.525 -4.845 -12.328 1.00 89.81 75 GLU A N 1
ATOM 616 C CA . GLU A 1 75 ? -20.495 -5.757 -11.717 1.00 89.81 75 GLU A CA 1
ATOM 617 C C . GLU A 1 75 ? -20.640 -5.553 -10.197 1.00 89.81 75 GLU A C 1
ATOM 619 O O . GLU A 1 75 ? -21.733 -5.748 -9.663 1.00 89.81 75 GLU A O 1
ATOM 624 N N . TYR A 1 76 ? -19.602 -5.051 -9.520 1.00 91.44 76 TYR A N 1
ATOM 625 C CA . TYR A 1 76 ? -19.617 -4.747 -8.084 1.00 91.44 76 TYR A CA 1
ATOM 626 C C . TYR A 1 76 ? -20.020 -3.299 -7.776 1.00 91.44 76 TYR A C 1
ATOM 628 O O . TYR A 1 76 ? -20.186 -2.941 -6.614 1.00 91.44 76 TYR A O 1
ATOM 636 N N . ALA A 1 77 ? -20.257 -2.460 -8.792 1.00 86.94 77 ALA A N 1
ATOM 637 C CA . ALA A 1 77 ? -20.546 -1.030 -8.619 1.00 86.94 77 ALA A CA 1
ATOM 638 C C . ALA A 1 77 ? -21.848 -0.724 -7.851 1.00 86.94 77 ALA A C 1
ATOM 640 O O . ALA A 1 77 ? -22.100 0.426 -7.494 1.00 86.94 77 ALA A O 1
ATOM 641 N N . THR A 1 78 ? -22.703 -1.729 -7.647 1.00 89.62 78 THR A N 1
ATOM 642 C CA . THR A 1 78 ? -23.966 -1.594 -6.899 1.00 89.62 78 THR A CA 1
ATOM 643 C C . THR A 1 78 ? -23.899 -2.131 -5.475 1.00 89.62 78 THR A C 1
ATOM 645 O O . THR A 1 78 ? -24.869 -1.954 -4.738 1.00 89.62 78 THR A O 1
ATOM 648 N N . LEU A 1 79 ? -22.787 -2.770 -5.095 1.00 93.06 79 LEU A N 1
ATOM 649 C CA . LEU A 1 79 ? -22.598 -3.276 -3.743 1.00 93.06 79 LEU A CA 1
ATOM 650 C C . LEU A 1 79 ? -22.349 -2.133 -2.763 1.00 93.06 79 LEU A C 1
ATOM 652 O O . LEU A 1 79 ? -21.748 -1.109 -3.099 1.00 93.06 79 LEU A O 1
ATOM 656 N N . THR A 1 80 ? -22.810 -2.322 -1.533 1.00 93.06 80 THR A N 1
ATOM 657 C CA . THR A 1 80 ? -22.475 -1.430 -0.422 1.00 93.06 80 THR A CA 1
ATOM 658 C C . THR A 1 80 ? -21.020 -1.632 0.024 1.00 93.06 80 THR A C 1
ATOM 660 O O . THR A 1 80 ? -20.415 -2.661 -0.291 1.00 93.06 80 THR A O 1
ATOM 663 N N . PRO A 1 81 ? -20.437 -0.694 0.795 1.00 92.88 81 PRO A N 1
ATOM 664 C CA . PRO A 1 81 ? -19.096 -0.873 1.348 1.00 92.88 81 PRO A CA 1
ATOM 665 C C . PRO A 1 81 ? -18.912 -2.173 2.146 1.00 92.88 81 PRO A C 1
ATOM 667 O O . PRO A 1 81 ? -17.944 -2.899 1.925 1.00 92.88 81 PRO A O 1
ATOM 670 N N . GLU A 1 82 ? -19.879 -2.524 2.998 1.00 92.44 82 GLU A N 1
ATOM 671 C CA . GLU A 1 82 ? -19.864 -3.776 3.767 1.00 92.44 82 GLU A CA 1
ATOM 672 C C . GLU A 1 82 ? -19.871 -5.012 2.857 1.00 92.44 82 GLU A C 1
ATOM 674 O O . GLU A 1 82 ? -19.149 -5.978 3.102 1.00 92.44 82 GLU A O 1
ATOM 679 N N . GLU A 1 83 ? -20.671 -4.984 1.788 1.00 93.88 83 GLU A N 1
ATOM 680 C CA . GLU A 1 83 ? -20.739 -6.072 0.814 1.00 93.88 83 GLU A CA 1
ATOM 681 C C . GLU A 1 83 ? -19.432 -6.199 0.017 1.00 93.88 83 GLU A C 1
ATOM 683 O O . GLU A 1 83 ? -19.004 -7.318 -0.259 1.00 93.88 83 GLU A O 1
ATOM 688 N N . LEU A 1 84 ? -18.763 -5.090 -0.316 1.00 94.62 84 LEU A N 1
ATOM 689 C CA . LEU A 1 84 ? -17.443 -5.117 -0.957 1.00 94.62 84 LEU A CA 1
ATOM 690 C C . LEU A 1 84 ? -16.399 -5.779 -0.049 1.00 94.62 84 LEU A C 1
ATOM 692 O O . LEU A 1 84 ? -15.676 -6.668 -0.493 1.00 94.62 84 LEU A O 1
ATOM 696 N N . ILE A 1 85 ? -16.353 -5.405 1.231 1.00 93.88 85 ILE A N 1
ATOM 697 C CA . ILE A 1 85 ? -15.431 -6.010 2.206 1.00 93.88 85 ILE A CA 1
ATOM 698 C C . ILE A 1 85 ? -15.745 -7.503 2.389 1.00 93.88 85 ILE A C 1
ATOM 700 O O . ILE A 1 85 ? -14.839 -8.338 2.396 1.00 93.88 85 ILE A O 1
ATOM 704 N N . ALA A 1 86 ? -17.027 -7.864 2.496 1.00 93.19 86 ALA A N 1
ATOM 705 C CA . ALA A 1 86 ? -17.454 -9.250 2.674 1.00 93.19 86 ALA A CA 1
ATOM 706 C C . ALA A 1 86 ? -17.091 -10.150 1.478 1.00 93.19 86 ALA A C 1
ATOM 708 O O . ALA A 1 86 ? -16.813 -11.333 1.675 1.00 93.19 86 ALA A O 1
ATOM 709 N N . ASN A 1 87 ? -17.060 -9.595 0.262 1.00 94.38 87 ASN A N 1
ATOM 710 C CA . ASN A 1 87 ? -16.707 -10.308 -0.969 1.00 94.38 87 ASN A CA 1
ATOM 711 C C . ASN A 1 87 ? -15.246 -10.090 -1.404 1.00 94.38 87 ASN A C 1
ATOM 713 O O . ASN A 1 87 ? -14.903 -10.345 -2.558 1.00 94.38 87 ASN A O 1
ATOM 717 N N . ARG A 1 88 ? -14.362 -9.640 -0.498 1.00 94.31 88 ARG A N 1
ATOM 718 C CA . ARG A 1 88 ? -12.959 -9.320 -0.817 1.00 94.31 88 ARG A CA 1
ATOM 719 C C . ARG A 1 88 ? -12.238 -10.424 -1.590 1.00 94.31 88 ARG A C 1
ATOM 721 O O . ARG A 1 88 ? -11.513 -10.117 -2.527 1.00 94.31 88 ARG A O 1
ATOM 728 N N . GLU A 1 89 ? -12.387 -11.684 -1.183 1.00 94.69 89 GLU A N 1
ATOM 729 C CA . GLU A 1 89 ? -11.669 -12.807 -1.809 1.00 94.69 89 GLU A CA 1
ATOM 730 C C . GLU A 1 89 ? -12.007 -12.937 -3.303 1.00 94.69 89 GLU A C 1
ATOM 732 O O . GLU A 1 89 ? -11.106 -13.077 -4.127 1.00 94.69 89 GLU A O 1
ATOM 737 N N . GLU A 1 90 ? -13.289 -12.814 -3.655 1.00 95.44 90 GLU A N 1
ATOM 738 C CA . GLU A 1 90 ? -13.763 -12.872 -5.042 1.00 95.44 90 GLU A CA 1
ATOM 739 C C . GLU A 1 90 ? -13.301 -11.643 -5.837 1.00 95.44 90 GLU A C 1
ATOM 741 O O . GLU A 1 90 ? -12.709 -11.784 -6.906 1.00 95.44 90 GLU A O 1
ATOM 746 N N . LEU A 1 91 ? -13.449 -10.444 -5.259 1.00 94.81 91 LEU A N 1
ATOM 747 C CA . LEU A 1 91 ? -12.980 -9.184 -5.849 1.00 94.81 91 LEU A CA 1
ATOM 748 C C . LEU A 1 91 ? -11.481 -9.203 -6.165 1.00 94.81 91 LEU A C 1
ATOM 750 O O . LEU A 1 91 ? -11.069 -8.762 -7.233 1.00 94.81 91 LEU A O 1
ATOM 754 N N . VAL A 1 92 ? -10.657 -9.694 -5.237 1.00 95.44 92 VAL A N 1
ATOM 755 C CA . VAL A 1 92 ? -9.201 -9.774 -5.412 1.00 95.44 92 VAL A CA 1
ATOM 756 C C . VAL A 1 92 ? -8.845 -10.741 -6.539 1.00 95.44 92 VAL A C 1
ATOM 758 O O . VAL A 1 92 ? -7.991 -10.411 -7.361 1.00 95.44 92 VAL A O 1
ATOM 761 N N . ALA A 1 93 ? -9.507 -11.899 -6.609 1.00 95.94 93 ALA A N 1
ATOM 762 C CA . ALA A 1 93 ? -9.268 -12.875 -7.667 1.00 95.94 93 ALA A CA 1
ATOM 763 C C . ALA A 1 93 ? -9.623 -12.311 -9.053 1.00 95.94 93 ALA A C 1
ATOM 765 O O . ALA A 1 93 ? -8.807 -12.371 -9.971 1.00 95.94 93 ALA A O 1
ATOM 766 N N . GLU A 1 94 ? -10.798 -11.696 -9.197 1.00 96.00 94 GLU A N 1
ATOM 767 C CA . GLU A 1 94 ? -11.216 -11.095 -10.468 1.00 96.00 94 GLU A CA 1
ATOM 768 C C . GLU A 1 94 ? -10.339 -9.904 -10.870 1.00 96.00 94 GLU A C 1
ATOM 770 O O . GLU A 1 94 ? -9.969 -9.750 -12.036 1.00 96.00 94 GLU A O 1
ATOM 775 N N . ALA A 1 95 ? -9.946 -9.071 -9.906 1.00 95.12 95 ALA A N 1
ATOM 776 C CA . ALA A 1 95 ? -9.049 -7.954 -10.160 1.00 95.12 95 ALA A CA 1
ATOM 777 C C . ALA A 1 95 ? -7.673 -8.413 -10.634 1.00 95.12 95 ALA A C 1
ATOM 779 O O . ALA A 1 95 ? -7.106 -7.789 -11.528 1.00 95.12 95 ALA A O 1
ATOM 780 N N . ALA A 1 96 ? -7.143 -9.500 -10.069 1.00 96.12 96 ALA A N 1
ATOM 781 C CA . ALA A 1 96 ? -5.875 -10.071 -10.503 1.00 96.12 96 ALA A CA 1
ATOM 782 C C . ALA A 1 96 ? -5.924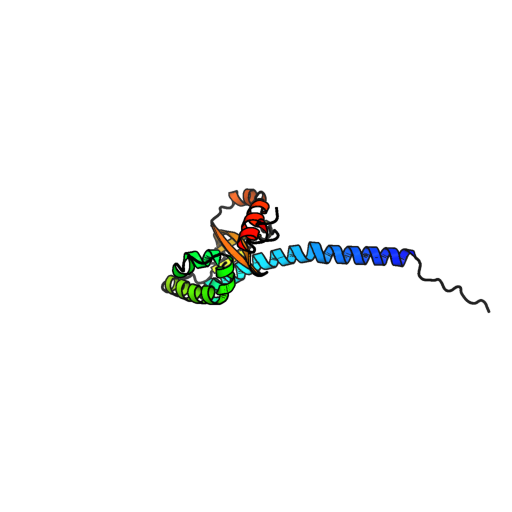 -10.476 -11.985 1.00 96.12 96 ALA A C 1
ATOM 784 O O . ALA A 1 96 ? -4.999 -10.151 -12.731 1.00 96.12 96 ALA A O 1
ATOM 785 N N . ASP A 1 97 ? -7.022 -11.095 -12.433 1.00 95.44 97 ASP A N 1
ATOM 786 C CA . ASP A 1 97 ? -7.229 -11.468 -13.838 1.00 95.44 97 ASP A CA 1
ATOM 787 C C . ASP A 1 97 ? -7.332 -10.237 -14.756 1.00 95.44 97 ASP A C 1
ATOM 789 O O . ASP A 1 97 ? -6.747 -10.207 -15.848 1.00 95.44 97 ASP A O 1
ATOM 793 N N . VAL A 1 98 ? -8.041 -9.192 -14.314 1.00 94.00 98 VAL A N 1
ATOM 794 C CA . VAL A 1 98 ? -8.157 -7.926 -15.056 1.00 94.00 98 VAL A CA 1
ATOM 795 C C . VAL A 1 98 ? -6.800 -7.231 -15.170 1.00 94.00 98 VAL A C 1
ATOM 797 O O . VAL A 1 98 ? -6.409 -6.838 -16.269 1.00 94.00 98 VAL A O 1
ATOM 800 N N . ILE A 1 99 ? -6.054 -7.117 -14.068 1.00 92.88 99 ILE A N 1
ATOM 801 C CA . ILE A 1 99 ? -4.716 -6.513 -14.050 1.00 92.88 99 ILE A CA 1
ATOM 802 C C . ILE A 1 99 ? -3.772 -7.316 -14.948 1.00 92.88 99 ILE A C 1
ATOM 804 O O . ILE A 1 99 ? -3.095 -6.731 -15.790 1.00 92.88 99 ILE A O 1
ATOM 808 N N . ALA A 1 100 ? -3.771 -8.648 -14.842 1.00 93.88 100 ALA A N 1
ATOM 809 C CA . ALA A 1 100 ? -2.951 -9.513 -15.687 1.00 93.88 100 ALA A CA 1
ATOM 810 C C . ALA A 1 100 ? -3.240 -9.311 -17.181 1.00 93.88 100 ALA A C 1
ATOM 812 O O . ALA A 1 100 ? -2.315 -9.299 -17.992 1.00 93.88 100 ALA A O 1
ATOM 813 N N . SER A 1 101 ? -4.513 -9.116 -17.535 1.00 92.94 101 SER A N 1
ATOM 814 C CA . SER A 1 101 ? -4.939 -8.859 -18.914 1.00 92.94 101 SER A CA 1
ATOM 815 C C . SER A 1 101 ? -4.501 -7.479 -19.416 1.00 92.94 101 SER A C 1
ATOM 817 O O . SER A 1 101 ? -4.113 -7.339 -20.573 1.00 92.94 101 SER A O 1
ATOM 819 N N . ILE A 1 102 ? -4.546 -6.449 -18.564 1.00 90.06 102 ILE A N 1
ATOM 820 C CA . ILE A 1 102 ? -4.083 -5.091 -18.904 1.00 90.06 102 ILE A CA 1
ATOM 821 C C . ILE A 1 102 ? -2.558 -5.066 -19.084 1.00 90.06 102 ILE A C 1
ATOM 823 O O . ILE A 1 102 ? -2.045 -4.394 -19.978 1.00 90.06 102 ILE A O 1
ATOM 827 N N . GLU A 1 103 ? -1.843 -5.823 -18.256 1.00 90.88 103 GLU A N 1
ATOM 828 C CA . GLU A 1 103 ? -0.381 -5.844 -18.185 1.00 90.88 103 GLU A CA 1
ATOM 829 C C . GLU A 1 103 ? 0.277 -6.910 -19.086 1.00 90.88 103 GLU A C 1
ATOM 831 O O . GLU A 1 103 ? 1.505 -7.065 -19.069 1.00 90.88 103 GLU A O 1
ATOM 836 N N . GLU A 1 104 ? -0.508 -7.639 -19.894 1.00 89.50 104 GLU A N 1
ATOM 837 C CA . GLU A 1 104 ? -0.030 -8.739 -20.751 1.00 89.50 104 GLU A CA 1
ATOM 838 C C . GLU A 1 104 ? 1.107 -8.279 -21.680 1.00 89.50 104 GLU A C 1
ATOM 840 O O . GLU A 1 104 ? 2.161 -8.919 -21.761 1.00 89.50 104 GLU A O 1
ATOM 845 N N . ASP A 1 105 ? 0.923 -7.114 -22.304 1.00 86.69 105 ASP A N 1
ATOM 846 C CA . ASP A 1 105 ? 1.863 -6.521 -23.257 1.00 86.69 105 ASP A CA 1
ATOM 847 C C . ASP A 1 105 ? 2.866 -5.550 -22.607 1.00 86.69 105 ASP A C 1
ATOM 849 O O . ASP A 1 105 ? 3.691 -4.947 -23.306 1.00 86.69 105 ASP A O 1
ATOM 853 N N . ASN A 1 106 ? 2.823 -5.373 -21.281 1.00 83.00 106 ASN A N 1
ATOM 854 C CA . ASN A 1 106 ? 3.702 -4.421 -20.615 1.00 83.00 106 ASN A CA 1
ATOM 855 C C . ASN A 1 106 ? 5.102 -5.011 -20.384 1.00 83.00 106 ASN A C 1
ATOM 857 O O . ASN A 1 106 ? 5.297 -6.070 -19.763 1.00 83.00 106 ASN A O 1
ATOM 861 N N . TYR A 1 107 ? 6.099 -4.284 -20.889 1.00 79.19 107 TYR A N 1
ATOM 862 C CA . TYR A 1 107 ? 7.513 -4.586 -20.725 1.00 79.19 107 TYR A CA 1
ATOM 863 C C . TYR A 1 107 ? 8.087 -3.704 -19.624 1.00 79.19 107 TYR A C 1
ATOM 865 O O . TYR A 1 107 ? 8.373 -2.527 -19.836 1.00 79.19 107 TYR A O 1
ATOM 873 N N . LEU A 1 108 ? 8.295 -4.303 -18.455 1.00 79.94 108 LEU A N 1
ATOM 874 C CA . LEU A 1 108 ? 8.985 -3.649 -17.352 1.00 79.94 108 LEU A CA 1
ATOM 875 C C . LEU A 1 108 ? 10.494 -3.594 -17.628 1.00 79.94 108 LEU A C 1
ATOM 877 O O . LEU A 1 108 ? 11.073 -4.531 -18.189 1.00 79.94 108 LEU A O 1
ATOM 881 N N . ALA A 1 109 ? 11.130 -2.491 -17.228 1.00 75.06 109 ALA A N 1
ATOM 882 C CA . ALA A 1 109 ? 12.583 -2.372 -17.241 1.00 75.06 109 ALA A CA 1
ATOM 883 C C . ALA A 1 109 ? 13.225 -3.471 -16.373 1.00 75.06 109 ALA A C 1
ATOM 885 O O . ALA A 1 109 ? 12.612 -3.993 -15.443 1.00 75.06 109 ALA A O 1
ATOM 886 N N . ALA A 1 110 ? 14.474 -3.835 -16.679 1.00 68.12 110 ALA A N 1
ATOM 887 C CA . ALA A 1 110 ? 15.131 -4.984 -16.049 1.00 68.12 110 ALA A CA 1
ATOM 888 C C . ALA A 1 110 ? 15.388 -4.802 -14.540 1.00 68.12 110 ALA A C 1
ATOM 890 O O . ALA A 1 110 ? 15.547 -5.794 -13.828 1.00 68.12 110 ALA A O 1
ATOM 891 N N . THR A 1 111 ? 15.434 -3.556 -14.062 1.00 86.44 111 THR A N 1
ATOM 892 C CA . THR A 1 111 ? 15.799 -3.219 -12.684 1.00 86.44 111 THR A CA 1
ATOM 893 C C . THR A 1 111 ? 14.947 -2.061 -12.179 1.00 86.44 111 THR A C 1
ATOM 895 O O . THR A 1 111 ? 15.351 -0.901 -12.228 1.00 86.44 111 THR A O 1
ATOM 898 N N . LEU A 1 112 ? 13.752 -2.401 -11.695 1.00 90.50 112 LEU A N 1
ATOM 899 C CA . LEU A 1 112 ? 12.862 -1.490 -10.981 1.00 90.50 112 LEU A CA 1
ATOM 900 C C . LEU A 1 112 ? 12.979 -1.701 -9.470 1.00 90.50 112 LEU A C 1
ATOM 902 O O . LEU A 1 112 ? 13.279 -2.802 -9.002 1.00 90.50 112 LEU A O 1
ATOM 906 N N . GLY A 1 113 ? 12.743 -0.641 -8.708 1.00 92.81 113 GLY A N 1
ATOM 907 C CA . GLY A 1 113 ? 12.733 -0.673 -7.254 1.00 92.81 113 GLY A CA 1
ATOM 908 C C . GLY A 1 113 ? 11.870 0.436 -6.677 1.00 92.81 113 GLY A C 1
ATOM 909 O O . GLY A 1 113 ? 11.449 1.346 -7.390 1.00 92.81 113 GLY A O 1
ATOM 910 N N . VAL A 1 114 ? 11.628 0.347 -5.376 1.00 95.56 114 VAL A N 1
ATOM 911 C CA . VAL A 1 114 ? 10.958 1.389 -4.604 1.00 95.56 114 VAL A CA 1
ATOM 912 C C . VAL A 1 114 ? 11.784 1.682 -3.363 1.00 95.56 114 VAL A C 1
ATOM 914 O O . VAL A 1 114 ? 12.322 0.756 -2.755 1.00 95.56 114 VAL A O 1
ATOM 917 N N . ASP A 1 115 ? 11.904 2.961 -3.016 1.00 96.06 115 ASP A N 1
ATOM 918 C CA . ASP A 1 115 ? 12.514 3.412 -1.767 1.00 96.06 115 ASP A CA 1
ATOM 919 C C . ASP A 1 115 ? 11.497 4.216 -0.959 1.00 96.06 115 ASP A C 1
ATOM 921 O O . ASP A 1 115 ? 11.019 5.263 -1.396 1.00 96.06 115 ASP A O 1
ATOM 925 N N . VAL A 1 116 ? 11.118 3.699 0.207 1.00 96.81 116 VAL A N 1
ATOM 926 C CA . VAL A 1 116 ? 10.111 4.333 1.057 1.00 96.81 116 VAL A CA 1
ATOM 927 C C . VAL A 1 116 ? 10.769 5.420 1.896 1.00 96.81 116 VAL A C 1
ATOM 929 O O . VAL A 1 116 ? 11.681 5.166 2.682 1.00 96.81 116 VAL A O 1
ATOM 932 N N . LEU A 1 117 ? 10.260 6.645 1.781 1.00 95.88 117 LEU A N 1
ATOM 933 C CA . LEU A 1 117 ? 10.753 7.788 2.532 1.00 95.88 117 LEU A CA 1
ATOM 934 C C . LEU A 1 117 ? 10.076 7.837 3.905 1.00 95.88 117 LEU A C 1
ATOM 936 O O . LEU A 1 117 ? 9.198 8.663 4.161 1.00 95.88 117 LEU A O 1
ATOM 940 N N . SER A 1 118 ? 10.511 6.958 4.813 1.00 93.62 118 SER A N 1
ATOM 941 C CA . SER A 1 118 ? 9.872 6.750 6.118 1.00 93.62 118 SER A CA 1
ATOM 942 C C . SER A 1 118 ? 9.692 8.026 6.953 1.00 93.62 118 SER A C 1
ATOM 944 O O . SER A 1 118 ? 8.858 8.066 7.854 1.00 93.62 118 SER A O 1
ATOM 946 N N . GLU A 1 119 ? 10.483 9.077 6.733 1.00 92.88 119 GLU A N 1
ATOM 947 C CA . GLU A 1 119 ? 10.339 10.356 7.444 1.00 92.88 119 GLU A CA 1
ATOM 948 C C . GLU A 1 119 ? 9.043 11.116 7.106 1.00 92.88 119 GLU A C 1
ATOM 950 O O . GLU A 1 119 ? 8.602 11.932 7.914 1.00 92.88 119 GLU A O 1
ATOM 955 N N . TYR A 1 120 ? 8.410 10.804 5.971 1.00 94.50 120 TYR A N 1
ATOM 956 C CA . TYR A 1 120 ? 7.127 11.372 5.545 1.00 94.50 120 TYR A CA 1
ATOM 957 C C . TYR A 1 120 ? 5.940 10.437 5.791 1.00 94.50 120 TYR A C 1
ATOM 959 O O . TYR A 1 120 ? 4.800 10.845 5.571 1.00 94.50 120 TYR A O 1
ATOM 967 N N . THR A 1 121 ? 6.180 9.210 6.263 1.00 94.62 121 THR A N 1
ATOM 968 C CA . THR A 1 121 ? 5.099 8.281 6.596 1.00 94.62 121 THR A CA 1
ATOM 969 C C . THR A 1 121 ? 4.315 8.782 7.802 1.00 94.62 121 THR A C 1
ATOM 971 O O . THR A 1 121 ? 4.884 9.050 8.868 1.00 94.62 121 THR A O 1
ATOM 974 N N . LYS A 1 122 ? 2.995 8.838 7.653 1.00 93.88 122 LYS A N 1
ATOM 975 C CA . LYS A 1 122 ? 2.044 9.152 8.718 1.00 93.88 122 LYS A CA 1
ATOM 976 C C . LYS A 1 122 ? 1.035 8.026 8.838 1.00 93.88 122 LYS A C 1
ATOM 978 O O . LYS A 1 122 ? 0.572 7.521 7.825 1.00 93.88 122 LYS A O 1
ATOM 983 N N . ASN A 1 123 ? 0.656 7.694 10.064 1.00 93.06 123 ASN A N 1
ATOM 984 C CA . ASN A 1 123 ? -0.457 6.789 10.316 1.00 93.06 123 ASN A CA 1
ATOM 985 C C . ASN A 1 123 ? -1.432 7.452 11.272 1.00 93.06 123 ASN A C 1
ATOM 987 O O . ASN A 1 123 ? -1.026 8.230 12.145 1.00 93.06 123 ASN A O 1
ATOM 991 N N . SER A 1 124 ? -2.681 7.071 11.109 1.00 92.44 124 SER A N 1
ATOM 992 C CA . SER A 1 124 ? -3.776 7.324 12.020 1.00 92.44 124 SER A CA 1
ATOM 993 C C . SER A 1 124 ? -4.505 5.994 12.277 1.00 92.44 124 SER A C 1
ATOM 995 O O . SER A 1 124 ? -3.913 4.936 12.054 1.00 92.44 124 SER A O 1
ATOM 997 N N . GLU A 1 125 ? -5.719 6.010 12.821 1.00 91.19 125 GLU A N 1
ATOM 998 C CA . GLU A 1 125 ? -6.422 4.789 13.231 1.00 91.19 125 GLU A CA 1
ATOM 999 C C . GLU A 1 125 ? -6.892 3.961 12.031 1.00 91.19 125 GLU A C 1
ATOM 1001 O O . GLU A 1 125 ? -6.691 2.745 12.006 1.00 91.19 125 GLU A O 1
ATOM 1006 N N . TYR A 1 126 ? -7.452 4.623 11.017 1.00 94.62 126 TYR A N 1
ATOM 1007 C CA . TYR A 1 126 ? -8.010 3.962 9.833 1.00 94.62 126 TYR A CA 1
ATOM 1008 C C . TYR A 1 126 ? -7.270 4.292 8.543 1.00 94.62 126 TYR A C 1
ATOM 1010 O O . TYR A 1 126 ? -7.486 3.623 7.531 1.00 94.62 126 TYR A O 1
ATOM 1018 N N . SER A 1 127 ? -6.388 5.290 8.563 1.00 95.69 127 SER A N 1
ATOM 1019 C CA . SER A 1 127 ? -5.640 5.737 7.397 1.00 95.69 127 SER A CA 1
ATOM 1020 C C . SER A 1 127 ? -4.130 5.742 7.612 1.00 95.69 127 SER A C 1
ATOM 1022 O O . SER A 1 127 ? -3.599 5.871 8.717 1.00 95.69 127 SER A O 1
ATOM 1024 N N . SER A 1 128 ? -3.390 5.607 6.517 1.00 96.44 128 SER A N 1
ATOM 1025 C CA . SER A 1 128 ? -1.956 5.879 6.482 1.00 96.44 128 SER A CA 1
ATOM 1026 C C . SER A 1 128 ? -1.583 6.606 5.203 1.00 96.44 128 SER A C 1
ATOM 1028 O O . SER A 1 128 ? -2.200 6.425 4.160 1.00 96.44 128 SER A O 1
ATOM 1030 N N . LEU A 1 129 ? -0.537 7.414 5.278 1.00 96.81 129 LEU A N 1
ATOM 1031 C CA . LEU A 1 129 ? 0.069 8.099 4.154 1.00 96.81 129 LEU A CA 1
ATOM 1032 C C . LEU A 1 129 ? 1.524 7.655 4.073 1.00 96.81 129 LEU A C 1
ATOM 1034 O O . LEU A 1 129 ? 2.267 7.810 5.041 1.00 96.81 129 LEU A O 1
ATOM 1038 N N . VAL A 1 130 ? 1.936 7.124 2.925 1.00 97.62 130 VAL A N 1
ATOM 1039 C CA . VAL A 1 130 ? 3.303 6.643 2.689 1.00 97.62 130 VAL A CA 1
ATOM 1040 C C . VAL A 1 130 ? 3.861 7.330 1.454 1.00 97.62 130 VAL A C 1
ATOM 1042 O O . VAL A 1 130 ? 3.260 7.267 0.385 1.00 97.62 130 VAL A O 1
ATOM 1045 N N . VAL A 1 131 ? 5.020 7.971 1.589 1.00 97.62 131 VAL A N 1
ATOM 1046 C CA . VAL A 1 131 ? 5.739 8.575 0.460 1.00 97.62 131 VAL A CA 1
ATOM 1047 C C . VAL A 1 131 ? 6.883 7.667 0.043 1.00 97.62 131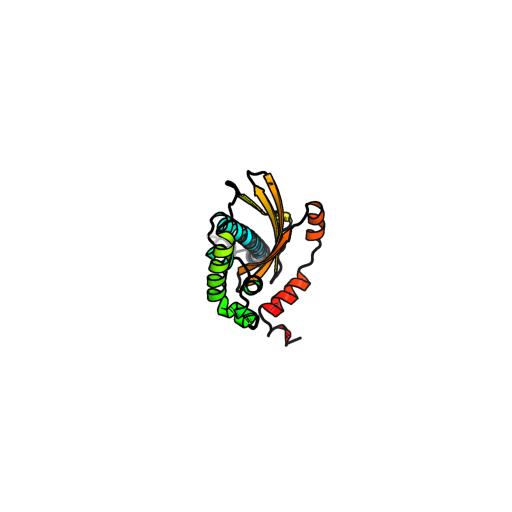 VAL A C 1
ATOM 1049 O O . VAL A 1 131 ? 7.611 7.159 0.896 1.00 97.62 131 VAL A O 1
ATOM 1052 N N . TYR A 1 132 ? 7.067 7.483 -1.258 1.00 97.44 132 TYR A N 1
ATOM 1053 C CA . TYR A 1 132 ? 8.124 6.640 -1.796 1.00 97.44 132 TYR A CA 1
ATOM 1054 C C . TYR A 1 132 ? 8.629 7.133 -3.153 1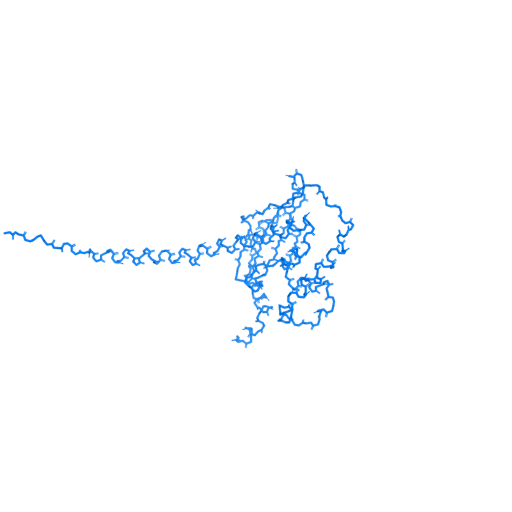.00 97.44 132 TYR A C 1
ATOM 1056 O O . TYR A 1 132 ? 7.957 7.865 -3.881 1.00 97.44 132 TYR A O 1
ATOM 1064 N N . GLU A 1 133 ? 9.844 6.723 -3.488 1.00 97.19 133 GLU A N 1
ATOM 1065 C CA . GLU A 1 133 ? 10.492 6.970 -4.767 1.00 97.19 133 GLU A CA 1
ATOM 1066 C C . GLU A 1 133 ? 10.461 5.702 -5.615 1.00 97.19 133 GLU A C 1
ATOM 1068 O O . GLU A 1 133 ? 10.693 4.601 -5.118 1.00 97.19 133 GLU A O 1
ATOM 1073 N N . ILE A 1 134 ? 10.206 5.858 -6.911 1.00 94.50 134 ILE A N 1
ATOM 1074 C CA . ILE A 1 134 ? 10.335 4.787 -7.896 1.00 94.50 134 ILE A CA 1
ATOM 1075 C C . ILE A 1 134 ? 11.735 4.879 -8.488 1.00 94.50 134 ILE A C 1
ATOM 1077 O O . ILE A 1 134 ? 12.154 5.936 -8.972 1.00 94.50 134 ILE A O 1
ATOM 1081 N N . LEU A 1 135 ? 12.448 3.760 -8.463 1.00 94.38 135 LEU A N 1
ATOM 1082 C CA . LEU A 1 135 ? 13.812 3.638 -8.945 1.00 94.38 135 LEU A CA 1
ATOM 1083 C C . LEU A 1 135 ? 13.850 2.818 -10.236 1.00 94.38 135 LEU A C 1
ATOM 1085 O O . LEU A 1 135 ? 13.292 1.726 -10.294 1.00 94.38 135 LEU A O 1
ATOM 1089 N N . GLU A 1 136 ? 14.582 3.303 -11.233 1.00 92.50 136 GLU A N 1
ATOM 1090 C CA . GLU A 1 136 ? 14.974 2.548 -12.426 1.00 92.50 136 GLU A CA 1
ATOM 1091 C C . GLU A 1 136 ? 16.499 2.569 -12.518 1.00 92.50 136 GLU A C 1
ATOM 1093 O O . GLU A 1 136 ? 17.120 3.633 -12.496 1.00 92.50 136 GLU A O 1
ATOM 1098 N N . ASP A 1 137 ? 17.129 1.394 -12.537 1.00 90.94 137 ASP A N 1
ATOM 1099 C CA . ASP A 1 137 ? 18.594 1.250 -12.516 1.00 90.94 137 ASP A CA 1
ATOM 1100 C C . ASP A 1 137 ? 19.274 2.011 -11.353 1.00 90.94 137 ASP A C 1
ATOM 1102 O O . ASP A 1 137 ? 20.423 2.453 -11.444 1.00 90.94 137 ASP A O 1
ATOM 1106 N N . GLY A 1 138 ? 18.555 2.162 -10.234 1.00 90.25 138 GLY A N 1
ATOM 1107 C CA . GLY A 1 138 ? 19.001 2.895 -9.045 1.00 90.25 138 GLY A CA 1
ATOM 1108 C C . GLY A 1 138 ? 18.910 4.421 -9.155 1.00 90.25 138 GLY A C 1
ATOM 1109 O O . GLY A 1 138 ? 19.332 5.113 -8.230 1.00 90.25 138 GLY A O 1
ATOM 1110 N N . ALA A 1 139 ? 18.379 4.957 -10.256 1.00 93.12 139 ALA A N 1
ATOM 1111 C CA . ALA A 1 139 ? 18.060 6.370 -10.401 1.00 93.12 139 ALA A CA 1
ATOM 1112 C C . ALA A 1 139 ? 16.579 6.620 -10.095 1.00 93.12 139 ALA A C 1
ATOM 1114 O O . ALA A 1 139 ? 15.716 5.851 -10.508 1.00 93.12 139 ALA A O 1
ATOM 1115 N N . ILE A 1 140 ? 16.287 7.722 -9.406 1.00 94.50 140 ILE A N 1
ATOM 1116 C CA . ILE A 1 140 ? 14.914 8.147 -9.124 1.00 94.50 140 ILE A CA 1
ATOM 1117 C C . ILE A 1 140 ? 14.255 8.573 -10.438 1.00 94.50 140 ILE A C 1
ATOM 1119 O O . ILE A 1 140 ? 14.708 9.523 -11.083 1.00 94.50 140 ILE A O 1
ATOM 1123 N N . VAL A 1 141 ? 13.188 7.876 -10.822 1.00 93.44 141 VAL A N 1
ATOM 1124 C CA . VAL A 1 141 ? 12.383 8.175 -12.018 1.00 93.44 141 VAL A CA 1
ATOM 1125 C C . VAL A 1 141 ? 11.015 8.756 -11.682 1.00 93.44 141 VAL A C 1
ATOM 1127 O O . VAL A 1 141 ? 10.385 9.374 -12.539 1.00 93.44 141 VAL A O 1
ATOM 1130 N N . GLY A 1 142 ? 10.574 8.615 -10.434 1.00 93.94 142 GLY A N 1
ATOM 1131 C CA . GLY A 1 142 ? 9.312 9.160 -9.957 1.00 93.94 142 GLY A CA 1
ATOM 1132 C C . GLY A 1 142 ? 9.250 9.200 -8.439 1.00 93.94 142 GLY A C 1
ATOM 1133 O O . GLY A 1 142 ? 10.049 8.565 -7.754 1.00 93.94 142 GLY A O 1
ATOM 1134 N N . MET A 1 143 ? 8.290 9.959 -7.927 1.00 96.38 143 MET A N 1
ATOM 1135 C CA . MET A 1 143 ? 7.961 10.022 -6.511 1.00 96.38 143 MET A CA 1
ATOM 1136 C C . MET A 1 143 ? 6.446 10.019 -6.388 1.00 96.38 143 MET A C 1
ATOM 1138 O O . MET A 1 143 ? 5.753 10.710 -7.140 1.00 96.38 143 MET A O 1
ATOM 1142 N N . GLU A 1 144 ? 5.941 9.227 -5.458 1.00 97.25 144 GLU A N 1
ATOM 1143 C CA . GLU A 1 144 ? 4.515 9.043 -5.255 1.00 97.25 144 GLU A CA 1
ATOM 1144 C C . GLU A 1 144 ? 4.181 9.078 -3.768 1.00 97.25 144 GLU A C 1
ATOM 1146 O O . GLU A 1 144 ? 5.014 8.819 -2.895 1.00 97.25 144 GLU A O 1
ATOM 1151 N N . VAL A 1 145 ? 2.934 9.430 -3.495 1.00 97.25 145 VAL A N 1
ATOM 1152 C CA . VAL A 1 145 ? 2.312 9.272 -2.191 1.00 97.25 145 VAL A CA 1
ATOM 1153 C C . VAL A 1 145 ? 1.160 8.295 -2.334 1.00 97.25 145 VAL A C 1
ATOM 1155 O O . VAL A 1 145 ? 0.303 8.472 -3.200 1.00 97.25 145 VAL A O 1
ATOM 1158 N N . ALA A 1 146 ? 1.137 7.281 -1.479 1.00 97.88 146 ALA A N 1
ATOM 1159 C CA . ALA A 1 146 ? 0.014 6.378 -1.322 1.00 97.88 146 ALA A CA 1
ATOM 1160 C C . ALA A 1 146 ? -0.783 6.747 -0.074 1.00 97.88 146 ALA A C 1
ATOM 1162 O O . ALA A 1 146 ? -0.218 7.021 0.986 1.00 97.88 146 ALA A O 1
ATOM 1163 N N . ILE A 1 147 ? -2.101 6.699 -0.215 1.00 97.44 147 ILE A N 1
ATOM 1164 C CA . ILE A 1 147 ? -3.060 6.709 0.878 1.00 97.44 147 ILE A CA 1
ATOM 1165 C C . ILE A 1 147 ? -3.520 5.267 1.074 1.00 97.44 147 ILE A C 1
ATOM 1167 O O . ILE A 1 147 ? -3.962 4.615 0.127 1.00 97.44 147 ILE A O 1
ATOM 1171 N N . LEU A 1 148 ? -3.407 4.766 2.298 1.00 98.00 148 LEU A N 1
ATOM 1172 C CA . LEU A 1 148 ? -3.808 3.423 2.681 1.00 98.00 148 LEU A CA 1
ATOM 1173 C C . LEU A 1 148 ? -4.974 3.488 3.666 1.00 98.00 148 LEU A C 1
ATOM 1175 O O . LEU A 1 148 ? -5.052 4.417 4.467 1.00 98.00 148 LEU A O 1
ATOM 1179 N N . ILE A 1 149 ? -5.839 2.482 3.605 1.00 97.31 149 ILE A N 1
ATOM 1180 C CA . ILE A 1 149 ? -6.972 2.257 4.504 1.00 97.31 149 ILE A CA 1
ATOM 1181 C C . ILE A 1 149 ? -6.749 0.964 5.303 1.00 97.31 149 ILE A C 1
ATOM 1183 O O . ILE A 1 149 ? -6.284 -0.028 4.736 1.00 97.31 149 ILE A O 1
ATOM 1187 N N . GLU A 1 150 ? -7.066 0.951 6.601 1.00 95.38 150 GLU A N 1
ATOM 1188 C CA . GLU A 1 150 ? -6.921 -0.230 7.472 1.00 95.38 150 GLU A CA 1
ATOM 1189 C C . GLU A 1 150 ? -8.108 -1.195 7.287 1.00 95.38 150 GLU A C 1
ATOM 1191 O O . GLU A 1 150 ? -9.018 -1.313 8.107 1.00 95.38 150 GLU A O 1
ATOM 1196 N N . GLU A 1 151 ? -8.106 -1.917 6.170 1.00 93.44 151 GLU A N 1
ATOM 1197 C CA . GLU A 1 151 ? -9.163 -2.859 5.814 1.00 93.44 151 GLU A CA 1
ATOM 1198 C C . GLU A 1 151 ? -8.949 -4.215 6.510 1.00 93.44 151 GLU A C 1
ATOM 1200 O O . GLU A 1 151 ? -7.947 -4.896 6.283 1.00 93.44 151 GLU A O 1
ATOM 1205 N N . LEU A 1 152 ? -9.898 -4.635 7.358 1.00 89.56 152 LEU A N 1
ATOM 1206 C CA . LEU A 1 152 ? -9.830 -5.893 8.127 1.00 89.56 152 LEU A CA 1
ATOM 1207 C C . LEU A 1 152 ? -8.530 -6.039 8.944 1.00 89.56 152 LEU A C 1
ATOM 1209 O O . LEU A 1 152 ? -7.981 -7.135 9.092 1.00 89.56 152 LEU A O 1
ATOM 1213 N N . GLY A 1 153 ? -8.037 -4.918 9.478 1.00 89.56 153 GLY A N 1
ATOM 1214 C CA . GLY A 1 153 ? -6.792 -4.872 10.235 1.00 89.56 153 GLY A CA 1
ATOM 1215 C C . GLY A 1 153 ? -5.563 -5.108 9.366 1.00 89.56 153 GLY A C 1
ATOM 1216 O O . GLY A 1 153 ? -4.597 -5.687 9.862 1.00 89.56 153 GLY A O 1
ATOM 1217 N N . GLN A 1 154 ? -5.597 -4.749 8.078 1.00 92.31 154 GLN A N 1
ATOM 1218 C CA . GLN A 1 154 ? -4.430 -4.684 7.200 1.00 92.31 154 GLN A CA 1
ATOM 1219 C C . GLN A 1 154 ? -4.425 -3.380 6.395 1.00 92.31 154 GLN A C 1
ATOM 1221 O O . GLN A 1 154 ? -5.443 -3.055 5.788 1.00 92.31 154 GLN A O 1
ATOM 1226 N N . PRO A 1 155 ? -3.283 -2.678 6.301 1.00 96.44 155 PRO A N 1
ATOM 1227 C CA . PRO A 1 155 ? -3.196 -1.484 5.479 1.00 96.44 155 PRO A CA 1
ATOM 1228 C C . PRO A 1 155 ? -3.244 -1.892 4.008 1.00 96.44 155 PRO A C 1
ATOM 1230 O O . PRO A 1 155 ? -2.450 -2.721 3.557 1.00 96.44 155 PRO A O 1
ATOM 1233 N N . ARG A 1 156 ? -4.199 -1.331 3.267 1.00 97.62 156 ARG A N 1
ATOM 1234 C CA . ARG A 1 156 ? -4.399 -1.563 1.833 1.00 97.62 156 ARG A CA 1
ATOM 1235 C C . ARG A 1 156 ? -4.348 -0.250 1.088 1.00 97.62 156 ARG A C 1
ATOM 1237 O O . ARG A 1 156 ? -4.915 0.735 1.546 1.00 97.62 156 ARG A O 1
ATOM 1244 N N . ILE A 1 157 ? -3.719 -0.238 -0.077 1.00 98.19 157 ILE A N 1
ATOM 1245 C CA . ILE A 1 157 ? -3.610 0.959 -0.909 1.00 98.19 157 ILE A CA 1
ATOM 1246 C C . ILE A 1 157 ? -5.013 1.353 -1.391 1.00 98.19 157 ILE A C 1
ATOM 1248 O O . ILE A 1 157 ? -5.658 0.621 -2.146 1.00 98.19 157 ILE A O 1
ATOM 1252 N N . PHE A 1 158 ? -5.492 2.499 -0.913 1.00 97.12 158 PHE A N 1
ATOM 1253 C CA . PHE A 1 158 ? -6.770 3.096 -1.292 1.00 97.12 158 PHE A CA 1
ATOM 1254 C C . PHE A 1 158 ? -6.618 4.032 -2.488 1.00 97.12 158 PHE A C 1
ATOM 1256 O O . PHE A 1 158 ? -7.496 4.083 -3.347 1.00 97.12 158 PHE A O 1
ATOM 1263 N N . ASP A 1 159 ? -5.514 4.774 -2.539 1.00 95.44 159 ASP A N 1
ATOM 1264 C CA . ASP A 1 159 ? -5.166 5.629 -3.666 1.00 95.44 159 ASP A CA 1
ATOM 1265 C C . ASP A 1 159 ? -3.659 5.885 -3.705 1.00 95.44 159 ASP A C 1
ATOM 1267 O O . ASP A 1 159 ? -2.965 5.726 -2.700 1.00 95.44 159 ASP A O 1
ATOM 1271 N N . PHE A 1 160 ? -3.151 6.311 -4.853 1.00 94.81 160 PHE A N 1
ATOM 1272 C CA . PHE A 1 160 ? -1.785 6.806 -4.981 1.00 94.81 160 PHE A CA 1
ATOM 1273 C C . PHE A 1 160 ? -1.713 7.908 -6.032 1.00 94.81 160 PHE A C 1
ATOM 1275 O O . PHE A 1 160 ? -2.469 7.931 -7.003 1.00 94.81 160 PHE A O 1
ATOM 1282 N N . SER A 1 161 ? -0.801 8.853 -5.830 1.00 94.50 161 SER A N 1
ATOM 1283 C CA . SER A 1 161 ? -0.643 10.009 -6.708 1.00 94.50 161 SER A CA 1
ATOM 1284 C C . SER A 1 161 ? 0.818 10.405 -6.847 1.00 94.50 161 SER A C 1
ATOM 1286 O O . SER A 1 161 ? 1.609 10.271 -5.914 1.00 94.50 161 SER A O 1
ATOM 1288 N N . GLN A 1 162 ? 1.176 10.906 -8.029 1.00 95.69 162 GLN A N 1
ATOM 1289 C CA . GLN A 1 162 ? 2.505 11.454 -8.275 1.00 95.69 162 GLN A CA 1
ATOM 1290 C C . GLN A 1 162 ? 2.682 12.775 -7.543 1.00 95.69 162 GLN A C 1
ATOM 1292 O O . GLN A 1 162 ? 1.803 13.636 -7.580 1.00 95.69 162 GLN A O 1
ATOM 1297 N N . ILE A 1 163 ? 3.857 12.947 -6.951 1.00 95.62 163 ILE A N 1
ATOM 1298 C CA . ILE A 1 163 ? 4.247 14.168 -6.255 1.00 95.62 163 ILE A CA 1
ATOM 1299 C C . ILE A 1 163 ? 5.622 14.637 -6.721 1.00 95.62 163 ILE A C 1
ATOM 1301 O O . ILE A 1 163 ? 6.401 13.906 -7.334 1.00 95.62 163 ILE A O 1
ATOM 1305 N N . GLN A 1 164 ? 5.931 15.885 -6.411 1.00 94.12 164 GLN A N 1
ATOM 1306 C CA . GLN A 1 164 ? 7.227 16.500 -6.632 1.00 94.12 164 GLN A CA 1
ATOM 1307 C C . GLN A 1 164 ? 7.928 16.744 -5.298 1.00 94.12 164 GLN A C 1
ATOM 1309 O O . GLN A 1 164 ? 7.300 17.007 -4.275 1.00 94.12 164 GLN A O 1
ATOM 1314 N N . SER A 1 165 ? 9.262 16.778 -5.305 1.00 90.94 165 SER A N 1
ATOM 1315 C CA . SER A 1 165 ? 10.046 16.939 -4.070 1.00 90.94 165 SER A CA 1
ATOM 1316 C C . SER A 1 165 ? 9.743 18.236 -3.300 1.00 90.94 165 SER A C 1
ATOM 1318 O O . SER A 1 165 ? 9.959 18.299 -2.093 1.00 90.94 165 SER A O 1
ATOM 1320 N N . TYR A 1 166 ? 9.239 19.287 -3.964 1.00 91.06 166 TYR A N 1
ATOM 1321 C CA . TYR A 1 166 ? 8.846 20.533 -3.289 1.00 91.06 166 TYR A CA 1
ATOM 1322 C C . TYR A 1 166 ? 7.530 20.408 -2.494 1.00 91.06 166 TYR A C 1
ATOM 1324 O O . TYR A 1 166 ? 7.228 21.281 -1.681 1.00 91.06 166 TYR A O 1
ATOM 1332 N N . GLU A 1 167 ? 6.755 19.344 -2.717 1.00 92.31 167 GLU A N 1
ATOM 1333 C CA . GLU A 1 167 ? 5.467 19.070 -2.064 1.00 92.31 167 GLU A CA 1
ATOM 1334 C C . GLU A 1 167 ? 5.641 18.277 -0.763 1.00 92.31 167 GLU A C 1
ATOM 1336 O O . GLU A 1 167 ? 4.755 18.296 0.086 1.00 92.31 167 GLU A O 1
ATOM 1341 N N . LEU A 1 168 ? 6.814 17.672 -0.537 1.00 91.69 168 LEU A N 1
ATOM 1342 C CA . LEU A 1 168 ? 7.130 16.876 0.657 1.00 91.69 168 LEU A CA 1
ATOM 1343 C C . LEU A 1 168 ? 6.854 17.609 1.977 1.00 91.69 168 LEU A C 1
ATOM 1345 O O . LEU A 1 168 ? 6.371 17.017 2.938 1.00 91.69 168 LEU A O 1
ATOM 1349 N N . GLN A 1 169 ? 7.123 18.915 2.027 1.00 89.62 169 GLN A N 1
ATOM 1350 C CA . GLN A 1 169 ? 6.842 19.712 3.225 1.00 89.62 169 GLN A CA 1
ATOM 1351 C C . GLN A 1 169 ? 5.339 19.898 3.458 1.00 89.62 169 GLN A C 1
ATOM 1353 O O . GLN A 1 169 ? 4.901 19.875 4.600 1.00 89.62 169 GLN A O 1
ATOM 1358 N N . GLN A 1 170 ? 4.543 20.015 2.392 1.00 88.69 170 GLN A N 1
ATOM 1359 C CA . GLN A 1 170 ? 3.084 20.123 2.499 1.00 88.69 170 GLN A CA 1
ATOM 1360 C C . GLN A 1 170 ? 2.476 18.795 2.958 1.00 88.69 170 GLN A C 1
ATOM 1362 O O . GLN A 1 170 ? 1.541 18.786 3.750 1.00 88.69 170 GLN A O 1
ATOM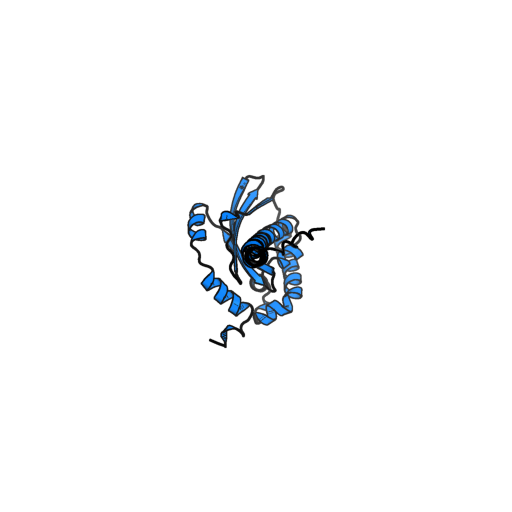 1367 N N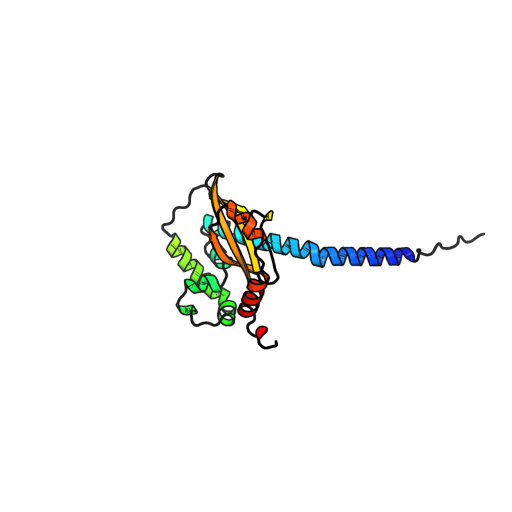 . ILE A 1 171 ? 3.059 17.664 2.548 1.00 88.44 171 ILE A N 1
ATOM 1368 C CA . ILE A 1 171 ? 2.646 16.336 3.018 1.00 88.44 171 ILE A CA 1
ATOM 1369 C C . ILE A 1 171 ? 2.787 16.215 4.541 1.00 88.44 171 ILE A C 1
ATOM 1371 O O . ILE A 1 171 ? 1.914 15.655 5.207 1.00 88.44 171 ILE A O 1
ATOM 1375 N N . LEU A 1 172 ? 3.836 16.803 5.127 1.00 86.50 172 LEU A N 1
ATOM 1376 C CA . LEU A 1 172 ? 4.012 16.851 6.583 1.00 86.50 172 LEU A CA 1
ATOM 1377 C C . LEU A 1 172 ? 2.957 17.700 7.303 1.00 86.50 172 LEU A C 1
ATOM 1379 O O . LEU A 1 172 ? 2.757 17.505 8.501 1.00 86.50 172 LEU A O 1
ATOM 1383 N N . GLU A 1 173 ? 2.216 18.544 6.593 1.00 89.06 173 GLU A N 1
ATOM 1384 C CA . GLU A 1 173 ? 1.132 19.361 7.145 1.00 89.06 173 GLU A CA 1
ATOM 1385 C C . GLU A 1 173 ? -0.251 18.711 7.002 1.00 89.06 173 GLU A C 1
ATOM 1387 O O . GLU A 1 173 ? -1.175 19.138 7.685 1.00 89.06 173 GLU A O 1
ATOM 1392 N N . ILE A 1 174 ? -0.395 17.665 6.175 1.00 88.19 174 ILE A N 1
ATOM 1393 C CA . ILE A 1 174 ? -1.668 16.942 6.011 1.00 88.19 174 ILE A CA 1
ATOM 1394 C C . ILE A 1 174 ? -2.111 16.346 7.349 1.00 88.19 174 ILE A C 1
ATOM 1396 O O . ILE A 1 174 ? -1.385 15.541 7.944 1.00 88.19 174 ILE A O 1
ATOM 1400 N N . ASP A 1 175 ? -3.300 16.727 7.794 1.00 88.12 175 ASP A N 1
ATOM 1401 C CA . ASP A 1 175 ? -3.991 16.061 8.888 1.00 88.12 175 ASP A CA 1
ATOM 1402 C C . ASP A 1 175 ? -4.773 14.867 8.335 1.00 88.12 175 ASP A C 1
ATOM 1404 O O . ASP A 1 175 ? -5.403 14.973 7.282 1.00 88.12 175 ASP A O 1
ATOM 1408 N N . LEU A 1 176 ? -4.682 13.727 9.013 1.00 93.12 176 LEU A N 1
ATOM 1409 C CA . LEU A 1 176 ? -5.375 12.505 8.612 1.00 93.12 176 LEU A CA 1
ATOM 1410 C C . LEU A 1 176 ? -6.741 12.362 9.299 1.00 93.12 176 LEU A C 1
ATOM 1412 O O . LEU A 1 176 ? -7.469 11.441 8.957 1.00 93.12 176 LEU A O 1
ATOM 1416 N N . GLU A 1 177 ? -7.112 13.263 10.215 1.00 92.12 177 GLU A N 1
ATOM 1417 C CA . GLU A 1 177 ? -8.371 13.186 10.974 1.00 92.12 177 GLU A CA 1
ATOM 1418 C C . GLU A 1 177 ? -9.613 13.130 10.062 1.00 92.12 177 GLU A C 1
ATOM 1420 O O . GLU A 1 177 ? -10.407 12.200 10.165 1.00 92.12 177 GLU A O 1
ATOM 1425 N N . GLU A 1 178 ? -9.728 14.033 9.080 1.00 89.12 178 GLU A N 1
ATOM 1426 C CA . GLU A 1 178 ? -10.855 14.028 8.123 1.00 89.12 178 GLU A CA 1
ATOM 1427 C C . GLU A 1 178 ? -10.903 12.742 7.271 1.00 89.12 178 GLU A C 1
ATOM 1429 O O . GLU A 1 178 ? -11.969 12.277 6.850 1.00 89.12 178 GLU A O 1
ATOM 1434 N N . LEU A 1 179 ? -9.732 12.165 6.988 1.00 92.06 179 LEU A N 1
ATOM 1435 C CA . LEU A 1 179 ? -9.628 10.931 6.219 1.00 92.06 179 LEU A CA 1
ATOM 1436 C C . LEU A 1 179 ? -10.036 9.719 7.061 1.00 92.06 179 LEU A C 1
ATOM 1438 O O . LEU A 1 179 ? -10.705 8.827 6.545 1.00 92.06 179 LEU A O 1
ATOM 1442 N N . ASP A 1 180 ? -9.662 9.707 8.338 1.00 94.25 180 ASP A N 1
ATOM 1443 C CA . ASP A 1 180 ? -10.054 8.677 9.294 1.00 94.25 180 ASP A CA 1
ATOM 1444 C C . ASP A 1 180 ? -11.563 8.647 9.496 1.00 94.25 180 ASP A C 1
ATOM 1446 O O . ASP A 1 180 ? -12.131 7.566 9.408 1.00 94.25 180 ASP A O 1
ATOM 1450 N N . GLU A 1 181 ? -12.218 9.799 9.668 1.00 92.62 181 GLU A N 1
ATOM 1451 C CA . GLU A 1 181 ? -13.685 9.871 9.762 1.00 92.62 181 GLU A CA 1
ATOM 1452 C C . GLU A 1 181 ? -14.342 9.252 8.518 1.00 92.62 181 GLU A C 1
ATOM 1454 O O . GLU A 1 181 ? -15.229 8.403 8.604 1.00 92.62 181 GLU A O 1
ATOM 1459 N N . THR A 1 182 ? -13.839 9.615 7.334 1.00 92.38 182 THR A N 1
ATOM 1460 C CA . THR A 1 182 ? -14.340 9.075 6.063 1.00 92.38 182 THR A CA 1
ATOM 1461 C C . THR A 1 182 ? -14.121 7.562 5.961 1.00 92.38 182 THR A C 1
ATOM 1463 O O . THR A 1 182 ? -14.974 6.833 5.455 1.00 92.38 182 THR A O 1
ATOM 1466 N N . PHE A 1 183 ? -12.961 7.068 6.392 1.00 95.25 183 PHE A N 1
ATOM 1467 C CA . PHE A 1 183 ? -12.629 5.648 6.317 1.00 95.25 183 PHE A CA 1
ATOM 1468 C C . PHE A 1 183 ? -13.356 4.826 7.375 1.00 95.25 183 PHE A C 1
ATOM 1470 O O . PHE A 1 183 ? -13.775 3.713 7.069 1.00 95.25 183 PHE A O 1
ATOM 1477 N N . GLU A 1 184 ? -13.581 5.373 8.564 1.00 93.81 184 GLU A N 1
ATOM 1478 C CA . GLU A 1 184 ? -14.414 4.758 9.589 1.00 93.81 184 GLU A CA 1
ATOM 1479 C C . GLU A 1 184 ? -15.837 4.544 9.064 1.00 93.81 184 GLU A C 1
ATOM 1481 O O . GLU A 1 184 ? -16.342 3.425 9.124 1.00 93.81 184 GLU A O 1
ATOM 1486 N N . GLU A 1 185 ? -16.447 5.558 8.441 1.00 90.25 185 GLU A N 1
ATOM 1487 C CA . GLU A 1 185 ? -17.772 5.427 7.820 1.00 90.25 185 GLU A CA 1
ATOM 1488 C C . GLU A 1 185 ? -17.811 4.377 6.699 1.00 90.25 185 GLU A C 1
ATOM 1490 O O . GLU A 1 185 ? -18.823 3.698 6.508 1.00 90.25 185 GLU A O 1
ATOM 1495 N N . LEU A 1 186 ? -16.725 4.236 5.934 1.00 91.06 186 LEU A N 1
ATOM 1496 C CA . LEU A 1 186 ? -16.630 3.236 4.867 1.00 91.06 186 LEU A CA 1
ATOM 1497 C C . LEU A 1 186 ? -16.451 1.811 5.404 1.00 91.06 186 LEU A C 1
ATOM 1499 O O . LEU A 1 186 ? -16.949 0.867 4.787 1.00 91.06 186 LEU A O 1
ATOM 1503 N N . LEU A 1 187 ? -15.720 1.647 6.507 1.00 91.62 187 LEU A N 1
ATOM 1504 C CA . LEU A 1 187 ? -15.397 0.348 7.100 1.00 91.62 187 LEU A CA 1
ATOM 1505 C C . LEU A 1 187 ? -16.498 -0.156 8.043 1.00 91.62 187 LEU A C 1
ATOM 1507 O O . LEU A 1 187 ? -16.727 -1.364 8.111 1.00 91.62 187 LEU A O 1
ATOM 1511 N N . ASP A 1 188 ? -17.175 0.752 8.745 1.00 85.44 188 ASP A N 1
ATOM 1512 C CA . ASP A 1 188 ? -18.282 0.469 9.658 1.00 85.44 188 ASP A CA 1
ATOM 1513 C C . ASP A 1 188 ? -19.363 1.566 9.561 1.00 85.44 188 ASP A C 1
ATOM 1515 O O . ASP A 1 188 ? -19.472 2.429 10.430 1.00 85.44 188 ASP A O 1
ATOM 1519 N N . PRO A 1 189 ? -20.231 1.545 8.536 1.00 67.88 189 PRO A N 1
ATOM 1520 C CA . PRO A 1 189 ? -21.268 2.565 8.369 1.00 67.88 189 PRO A CA 1
ATOM 1521 C C . PRO A 1 189 ? -22.338 2.558 9.480 1.00 67.88 189 PRO A C 1
ATOM 1523 O O . PRO A 1 189 ? -23.217 3.422 9.488 1.00 67.88 189 PRO A O 1
ATOM 1526 N N . ALA A 1 190 ? -22.303 1.606 10.422 1.00 61.44 190 ALA A N 1
ATOM 1527 C CA . ALA A 1 190 ? -23.169 1.594 11.599 1.00 61.44 190 ALA A CA 1
ATOM 1528 C C . ALA A 1 190 ? -22.609 2.420 12.777 1.00 61.44 190 ALA A C 1
ATOM 1530 O O . ALA A 1 190 ? -23.373 2.741 13.697 1.00 61.44 190 ALA A O 1
ATOM 1531 N N . SER A 1 191 ? -21.321 2.786 12.761 1.00 58.84 191 SER A N 1
ATOM 1532 C CA . SER A 1 191 ? -20.684 3.611 13.798 1.00 58.84 191 SER A CA 1
ATOM 1533 C C . SER A 1 191 ? -21.173 5.071 13.768 1.00 58.84 191 SER A C 1
ATOM 1535 O O . SER A 1 191 ? -21.391 5.661 14.827 1.00 58.84 191 SER A O 1
ATOM 1537 N N . SER A 1 192 ? -21.504 5.605 12.585 1.00 53.53 192 SER A N 1
ATOM 1538 C CA . SER A 1 192 ? -21.948 6.996 12.353 1.00 53.53 192 SER A CA 1
ATOM 1539 C C . SER A 1 192 ? -23.414 7.295 12.711 1.00 53.53 192 SER A C 1
ATOM 1541 O O . SER A 1 192 ? -23.860 8.440 12.669 1.00 53.53 192 SER A O 1
ATOM 1543 N N . VAL A 1 193 ? -24.200 6.284 13.101 1.00 52.56 193 VAL A N 1
ATOM 1544 C CA . VAL A 1 193 ? -25.628 6.443 13.461 1.00 52.56 193 VAL A CA 1
ATOM 1545 C C . VAL A 1 193 ? -25.824 6.792 14.952 1.00 52.56 193 VAL A C 1
ATOM 1547 O O . VAL A 1 193 ? -26.952 7.038 15.386 1.00 52.56 193 VAL A O 1
ATOM 1550 N N . ASN A 1 194 ? -24.750 6.832 15.751 1.00 45.38 194 ASN A N 1
ATOM 1551 C CA . ASN A 1 194 ? -24.813 7.033 17.207 1.00 45.38 194 ASN A CA 1
ATOM 1552 C C . ASN A 1 194 ? -24.297 8.394 17.726 1.00 45.38 194 ASN A C 1
ATOM 1554 O O . ASN A 1 194 ? -24.193 8.538 18.949 1.00 45.38 194 ASN A O 1
ATOM 1558 N N . GLU A 1 195 ? -24.038 9.384 16.864 1.00 40.28 195 GLU A N 1
ATOM 1559 C CA . GLU A 1 195 ? -23.726 10.774 17.272 1.00 40.28 195 GLU A CA 1
ATOM 1560 C C . GLU A 1 195 ? -24.928 11.736 17.242 1.00 40.28 195 GLU A C 1
ATOM 1562 O O . GLU A 1 195 ? -25.749 11.690 16.294 1.00 40.28 195 GLU A O 1
#

Radius of gyration: 23.4 Å; chains: 1; bounding box: 49×36×92 Å

Sequence (195 aa):
MQIPEANGVPKFIFLIIILTLAGMFTYATYFDNKQVEKVRSEQSINDFYSAYFNKDYETVANNLSVFWISRFLPEYATLTPEELIANREELVAEAADVIASIEEDNYLAATLGVDVLSEYTKNSEYSSLVVYEILEDGAIVGMEVAILIEELGQPRIFDFSQIQSYELQQILEIDLEELDETFEELLDPASSVNE

Secondary structure (DSSP, 8-state):
-PPPP--PPPHHHHHHHHHHHHHHHHIIIIIIHHHHHHHHHHHHHHHHHHHHHTT-HHHHHHHB-HHHHTTT-GGGTTS-HHHHHHTHHHHHHHHHHHHHHHTTT----SSEEEEE-GGG-EE-SSEEEEEEEEEETTEEEEEEEEEEEEETTEEEEEEEEE--GGGHHHHTT--SHHHHHHHHHHH-TTGGGG-

Foldseek 3Di:
DDDPPPPPDPPVVVVVVVVVVVVVVCCVVPVVVQVVVLVQQVVLVQQLVVCVVVLVLLSVLVQADLLQLVVQVVVCVPPALVRSLVCSVVSSVVSSVVVCVVCVPPDDAPDKDKAWPSVLWDDDDFKIKTKIFIDDVNDGPFIKIFIWTCRPNHTHGHDMDTDDPVCSVVSSVDDCVVVVVVRCCSRCVPVVVPD

pLDDT: mean 87.41, std 12.74, range [40.28, 98.19]